Protein AF-A0A0F9J579-F1 (afdb_monomer)

Organism: NCBI:txid412755

pLDDT: mean 78.1, std 21.58, range [32.94, 96.31]

Secondary structure (DSSP, 8-state):
----HHHHHHHHHHHHHHH--SSPP-TTS-HHHHHHHHHHHHTT--TTS---HHHHHHHHHHHHHHHTTS--------------------------------------------PPP--HHHHHHHHHHHTTTT-B-HHHHHHHHHHHHHHTTPPP-HHHHHHHHHHHHHHHHHTTSEEEETTEEEE--

Nearest PDB structures (foldseek):
  7jpr-assembly1_A  TM=6.216E-01  e=2.284E-01  Homo sapiens
  7jps-assembly1_A  TM=5.283E-01  e=7.166E-01  Homo sapiens

Foldseek 3Di:
DPCDLVLLLVLQVVLCVQVVDVVRQDSPDDSVSSLVVSQVSLVVDDPPTDDDPSSVVSSVVSVVVVVVPDDDDDDDDDDDDDDDDDDDDDDDDDDDDDDDDDDDDDDDPDPPPPDDQCDLVNLLVVLQVVCPPVFDALQSSLVSSQVSQVVSVHDRDSPVSSVVCVVVVVVCCVVQQWPDDPRGIHGDD

Solvent-accessible surface area (backbone atoms only — not comparable to full-atom values): 11901 Å² total; per-residue (Å²): 131,88,85,45,60,68,56,50,41,53,35,34,51,49,48,31,69,73,68,61,44,86,81,56,71,62,78,85,50,54,64,68,57,38,49,52,53,43,40,60,52,42,73,70,64,52,97,85,60,90,66,56,72,70,39,48,53,50,36,53,50,47,56,53,64,61,59,76,79,53,88,80,80,87,80,90,82,90,81,90,85,89,87,82,88,80,82,82,87,83,83,86,83,81,85,83,81,82,81,84,85,79,91,83,80,91,71,91,72,72,89,67,79,75,72,83,75,84,41,66,67,57,16,42,52,49,31,40,60,72,29,42,92,79,26,35,37,70,66,58,42,25,52,43,17,30,52,48,26,34,78,68,75,43,79,78,43,68,69,61,27,41,51,50,45,68,62,47,48,60,54,34,39,76,72,56,50,27,43,75,56,91,76,23,39,21,57,54,127

Mean predicted aligned error: 19.89 Å

Structure (mmCIF, N/CA/C/O backbone):
data_AF-A0A0F9J579-F1
#
_entry.id   AF-A0A0F9J579-F1
#
loop_
_atom_site.group_PDB
_atom_site.id
_atom_site.type_symbol
_atom_site.label_atom_id
_atom_site.label_alt_id
_atom_site.label_comp_id
_atom_site.label_asym_id
_atom_site.label_entity_id
_atom_site.label_seq_id
_atom_site.pdbx_PDB_ins_code
_atom_site.Cartn_x
_atom_site.Cartn_y
_atom_site.Cartn_z
_atom_site.occupancy
_atom_site.B_iso_or_equiv
_atom_site.auth_seq_id
_atom_site.auth_comp_id
_atom_site.auth_asym_id
_atom_site.auth_atom_id
_atom_site.pdbx_PDB_model_num
ATOM 1 N N . MET A 1 1 ? 15.952 -17.057 -11.805 1.00 54.16 1 MET A N 1
ATOM 2 C CA . MET A 1 1 ? 16.144 -15.805 -11.032 1.00 54.16 1 MET A CA 1
ATOM 3 C C . MET A 1 1 ? 14.945 -15.591 -10.116 1.00 54.16 1 MET A C 1
ATOM 5 O O . MET A 1 1 ? 13.855 -16.033 -10.451 1.00 54.16 1 MET A O 1
ATOM 9 N N . ASN A 1 2 ? 15.102 -14.904 -8.982 1.00 71.56 2 ASN A N 1
ATOM 10 C CA . ASN A 1 2 ? 13.944 -14.480 -8.190 1.00 71.56 2 ASN A CA 1
ATOM 11 C C . ASN A 1 2 ? 13.350 -13.204 -8.803 1.00 71.56 2 ASN A C 1
ATOM 13 O O . ASN A 1 2 ? 13.907 -12.125 -8.618 1.00 71.56 2 ASN A O 1
ATOM 17 N N . LEU A 1 3 ? 12.222 -13.319 -9.510 1.00 82.94 3 LEU A N 1
ATOM 18 C CA . LEU A 1 3 ? 11.515 -12.168 -10.084 1.00 82.94 3 LEU A CA 1
ATOM 19 C C . LEU A 1 3 ? 11.009 -11.253 -8.964 1.00 82.94 3 LEU A C 1
ATOM 21 O O . LEU A 1 3 ? 10.115 -11.634 -8.201 1.00 82.94 3 LEU A O 1
ATOM 25 N N . THR A 1 4 ? 11.605 -10.070 -8.817 1.00 90.69 4 THR A N 1
ATOM 26 C CA . THR A 1 4 ? 11.190 -9.089 -7.804 1.00 90.69 4 THR A CA 1
ATOM 27 C C . THR A 1 4 ? 9.928 -8.354 -8.251 1.00 90.69 4 THR A C 1
ATOM 29 O O . THR A 1 4 ? 9.603 -8.317 -9.435 1.00 90.69 4 THR A O 1
ATOM 32 N N . GLN A 1 5 ? 9.207 -7.744 -7.309 1.00 89.19 5 GLN A N 1
ATOM 33 C CA . GLN A 1 5 ? 8.009 -6.973 -7.648 1.00 89.19 5 GLN A CA 1
ATOM 34 C C . GLN A 1 5 ? 8.330 -5.778 -8.558 1.00 89.19 5 GLN A C 1
ATOM 36 O O . GLN A 1 5 ? 7.562 -5.503 -9.466 1.00 89.19 5 GLN A O 1
ATOM 41 N N . ALA A 1 6 ? 9.479 -5.122 -8.371 1.00 89.81 6 ALA A N 1
ATOM 42 C CA . ALA A 1 6 ? 9.908 -4.021 -9.234 1.00 89.81 6 ALA A CA 1
ATOM 43 C C . ALA A 1 6 ? 10.124 -4.475 -10.688 1.00 89.81 6 ALA A C 1
ATOM 45 O O . ALA A 1 6 ? 9.665 -3.808 -11.607 1.00 89.81 6 ALA A O 1
ATOM 46 N N . VAL A 1 7 ? 10.754 -5.639 -10.881 1.00 91.19 7 VAL A N 1
ATOM 47 C CA . VAL A 1 7 ? 10.983 -6.227 -12.212 1.00 91.19 7 VAL A CA 1
ATOM 48 C C . VAL A 1 7 ? 9.660 -6.601 -12.886 1.00 91.19 7 VAL A C 1
ATOM 50 O O . VAL A 1 7 ? 9.469 -6.320 -14.061 1.00 91.19 7 VAL A O 1
ATOM 53 N N . LEU A 1 8 ? 8.714 -7.171 -12.133 1.00 91.44 8 LEU A N 1
ATOM 54 C CA . LEU A 1 8 ? 7.385 -7.499 -12.658 1.00 91.44 8 LEU A CA 1
ATOM 55 C C . LEU A 1 8 ? 6.568 -6.253 -13.021 1.00 91.44 8 LEU A C 1
ATOM 57 O O . LEU A 1 8 ? 5.828 -6.286 -13.994 1.00 91.44 8 LEU A O 1
ATOM 61 N N . VAL A 1 9 ? 6.696 -5.163 -12.258 1.00 92.94 9 VAL A N 1
ATOM 62 C CA . VAL A 1 9 ? 6.024 -3.891 -12.565 1.00 92.94 9 VAL A CA 1
ATOM 63 C C . VAL A 1 9 ? 6.607 -3.261 -13.827 1.00 92.94 9 VAL A C 1
ATOM 65 O O . VAL A 1 9 ? 5.839 -2.796 -14.663 1.00 92.94 9 VAL A O 1
ATOM 68 N N . ALA A 1 10 ? 7.933 -3.268 -13.984 1.00 92.31 10 ALA A N 1
ATOM 69 C CA . ALA A 1 10 ? 8.586 -2.767 -15.192 1.00 92.31 10 ALA A CA 1
ATOM 70 C C . ALA A 1 10 ? 8.127 -3.551 -16.432 1.00 92.31 10 ALA A C 1
ATOM 72 O O . ALA A 1 10 ? 7.581 -2.953 -17.354 1.00 92.31 10 ALA A O 1
ATOM 73 N N . ALA A 1 11 ? 8.207 -4.886 -16.381 1.00 92.12 11 ALA A N 1
ATOM 74 C CA . ALA A 1 11 ? 7.750 -5.750 -17.466 1.00 92.12 11 ALA A CA 1
ATOM 75 C C . ALA A 1 11 ? 6.253 -5.567 -17.771 1.00 92.12 11 ALA A C 1
ATOM 77 O O . ALA A 1 11 ? 5.870 -5.450 -18.925 1.00 92.12 11 ALA A O 1
ATOM 78 N N . ALA A 1 12 ? 5.391 -5.487 -16.750 1.00 93.56 12 ALA A N 1
ATOM 79 C CA . ALA A 1 12 ? 3.960 -5.241 -16.944 1.00 93.56 12 ALA A CA 1
ATOM 80 C C . ALA A 1 12 ? 3.663 -3.877 -17.588 1.00 93.56 12 ALA A 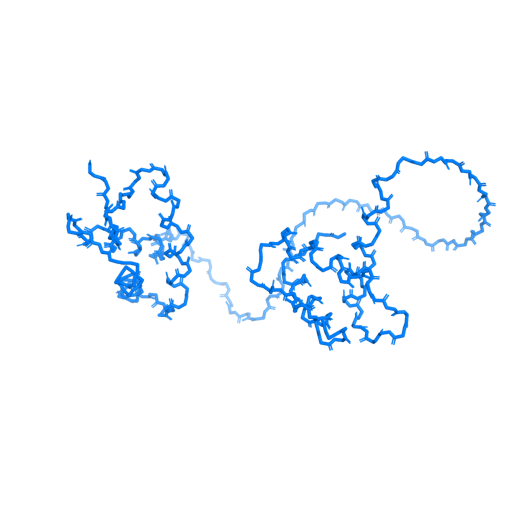C 1
ATOM 82 O O . ALA A 1 12 ? 2.701 -3.755 -18.340 1.00 93.56 12 ALA A O 1
ATOM 83 N N . THR A 1 13 ? 4.461 -2.854 -17.271 1.00 94.50 13 THR A N 1
ATOM 84 C CA . THR A 1 13 ? 4.300 -1.505 -17.833 1.00 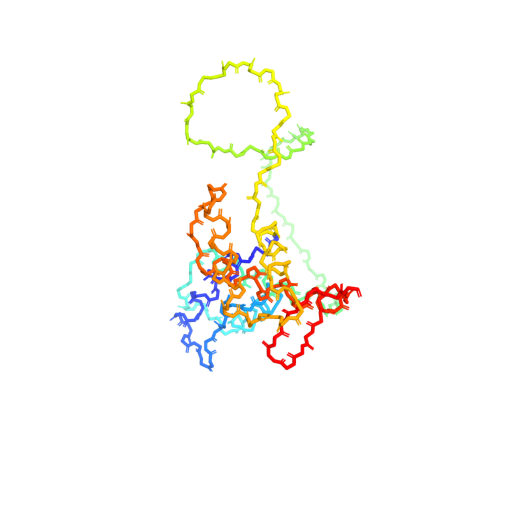94.50 13 THR A CA 1
ATOM 85 C C . THR A 1 13 ? 4.633 -1.522 -19.317 1.00 94.50 13 THR A C 1
ATOM 87 O O . THR A 1 13 ? 3.820 -1.093 -20.125 1.00 94.50 13 THR A O 1
ATOM 90 N N . GLU A 1 14 ? 5.772 -2.108 -19.674 1.00 92.19 14 GLU A N 1
ATOM 91 C CA . GLU A 1 14 ? 6.196 -2.214 -21.066 1.00 92.19 14 GLU A CA 1
ATOM 92 C C . GLU A 1 14 ? 5.271 -3.118 -21.891 1.00 92.19 14 GLU A C 1
ATOM 94 O O . GLU A 1 14 ? 4.882 -2.755 -22.994 1.00 92.19 14 GLU A O 1
ATOM 99 N N . LEU A 1 15 ? 4.824 -4.253 -21.341 1.00 92.31 15 LEU A N 1
ATOM 100 C CA . LEU A 1 15 ? 3.857 -5.124 -22.019 1.00 92.31 15 LEU A CA 1
ATOM 101 C C . LEU A 1 15 ? 2.523 -4.412 -22.279 1.00 92.31 15 LEU A C 1
ATOM 103 O O . LEU A 1 15 ? 1.924 -4.620 -23.329 1.00 92.31 15 LEU A O 1
ATOM 107 N N . ASN A 1 16 ? 2.060 -3.551 -21.367 1.00 93.62 16 ASN A N 1
ATOM 108 C CA . ASN A 1 16 ? 0.871 -2.731 -21.613 1.00 93.62 16 ASN A CA 1
ATOM 109 C C . ASN A 1 16 ? 1.092 -1.725 -22.753 1.00 93.62 16 ASN A C 1
ATOM 111 O O . ASN A 1 16 ? 0.173 -1.492 -23.533 1.00 93.62 16 ASN A O 1
ATOM 115 N N . GLU A 1 17 ? 2.280 -1.121 -22.834 1.00 91.19 17 GLU A N 1
ATOM 116 C CA . GLU A 1 17 ? 2.622 -0.122 -23.853 1.00 91.19 17 GLU A CA 1
ATOM 117 C C . GLU A 1 17 ? 2.811 -0.746 -25.241 1.00 91.19 17 GLU A C 1
ATOM 119 O O . GLU A 1 17 ? 2.305 -0.206 -26.223 1.00 91.19 17 GLU A O 1
ATOM 124 N N . VAL A 1 18 ? 3.502 -1.886 -25.320 1.00 91.00 18 VAL A N 1
ATOM 125 C CA . VAL A 1 18 ? 3.837 -2.557 -26.584 1.00 91.00 18 VAL A CA 1
ATOM 126 C C . VAL A 1 18 ? 2.651 -3.342 -27.136 1.00 91.00 18 VAL A C 1
ATOM 128 O O . VAL A 1 18 ? 2.333 -3.213 -28.315 1.00 91.00 18 VAL A O 1
ATOM 131 N N . LEU A 1 19 ? 1.960 -4.114 -26.291 1.00 88.62 19 LEU A N 1
ATOM 132 C CA . LEU A 1 19 ? 0.853 -4.971 -26.732 1.00 88.62 19 LEU A CA 1
ATOM 133 C C . LEU A 1 19 ? -0.507 -4.259 -26.707 1.00 88.62 19 LEU A C 1
ATOM 135 O O . LEU A 1 19 ? -1.490 -4.810 -27.199 1.00 88.62 19 LEU A O 1
ATOM 139 N N . GLY A 1 20 ? -0.597 -3.065 -26.108 1.00 88.56 20 GLY A N 1
ATOM 140 C CA . GLY A 1 20 ? -1.847 -2.306 -26.025 1.00 88.56 20 GLY A CA 1
ATOM 141 C C . GLY A 1 20 ? -2.978 -3.075 -25.332 1.00 88.56 20 GLY A C 1
ATOM 142 O O . GLY A 1 20 ? -4.115 -3.046 -25.798 1.00 88.56 20 GLY A O 1
ATOM 143 N N . LEU A 1 21 ? -2.658 -3.805 -24.258 1.00 89.38 21 LEU A N 1
ATOM 144 C CA . LEU A 1 21 ? -3.583 -4.726 -23.587 1.00 89.38 21 LEU A CA 1
ATOM 145 C C . LEU A 1 21 ? -4.865 -4.020 -23.104 1.00 89.38 21 LEU A C 1
ATOM 147 O O . LEU A 1 21 ? -4.793 -3.010 -22.402 1.00 89.38 21 LEU A O 1
ATOM 151 N N . ASP A 1 22 ? -6.032 -4.605 -23.403 1.00 85.44 22 ASP A N 1
ATOM 152 C CA . ASP A 1 22 ? -7.341 -4.158 -22.905 1.00 85.44 22 ASP A CA 1
ATOM 153 C C . ASP A 1 22 ? -8.115 -5.319 -22.236 1.00 85.44 22 ASP A C 1
ATOM 155 O O . ASP A 1 22 ? -8.537 -6.256 -22.922 1.00 85.44 22 ASP A O 1
ATOM 159 N N . PRO A 1 23 ? -8.311 -5.303 -20.901 1.00 85.31 23 PRO A N 1
ATOM 160 C CA . PRO A 1 23 ? -7.849 -4.282 -19.962 1.00 85.31 23 PRO A CA 1
ATOM 161 C C . PRO A 1 23 ? -6.345 -4.386 -19.672 1.00 85.31 23 PRO A C 1
ATOM 163 O O . PRO A 1 23 ? -5.789 -5.481 -19.561 1.00 85.31 23 PRO A O 1
ATOM 166 N N . ALA A 1 24 ? -5.705 -3.236 -19.453 1.00 93.38 24 ALA A N 1
ATOM 167 C CA . ALA A 1 24 ? -4.296 -3.165 -19.077 1.00 93.38 24 ALA A CA 1
ATOM 168 C C . ALA A 1 24 ? -4.002 -3.905 -17.757 1.00 93.38 24 ALA A C 1
ATOM 170 O O . ALA A 1 24 ? -4.822 -3.945 -16.830 1.00 93.38 24 ALA A O 1
ATOM 171 N N . ILE A 1 25 ? -2.789 -4.447 -17.633 1.00 92.50 25 ILE A N 1
ATOM 172 C CA . ILE A 1 25 ? -2.314 -5.105 -16.414 1.00 92.50 25 ILE A CA 1
ATOM 173 C C . ILE A 1 25 ? -2.257 -4.088 -15.274 1.00 92.50 25 ILE A C 1
ATOM 175 O O . ILE A 1 25 ? -1.545 -3.084 -15.337 1.00 92.50 25 ILE A O 1
ATOM 179 N N . ASN A 1 26 ? -2.965 -4.384 -14.185 1.00 91.31 26 ASN A N 1
ATOM 180 C CA . ASN A 1 26 ? -2.966 -3.546 -12.995 1.00 91.31 26 ASN A CA 1
ATOM 181 C C . ASN A 1 26 ? -1.664 -3.718 -12.184 1.00 91.31 26 ASN A C 1
ATOM 183 O O . ASN A 1 26 ? -1.419 -4.758 -11.574 1.00 91.31 26 ASN A O 1
ATOM 187 N N . LEU A 1 27 ? -0.862 -2.654 -12.113 1.00 91.88 27 LEU A N 1
ATOM 188 C CA . LEU A 1 27 ? 0.437 -2.626 -11.425 1.00 91.88 27 LEU A CA 1
ATOM 189 C C . LEU A 1 27 ? 0.336 -2.613 -9.887 1.00 91.88 27 LEU A C 1
ATOM 191 O O . LEU A 1 27 ? 1.339 -2.785 -9.196 1.00 91.88 27 LEU A O 1
ATOM 195 N N . THR A 1 28 ? -0.863 -2.395 -9.337 1.00 91.12 28 THR A N 1
ATOM 196 C CA . THR A 1 28 ? -1.110 -2.371 -7.882 1.00 91.12 28 THR A CA 1
ATOM 197 C C . THR A 1 28 ? -1.404 -3.750 -7.290 1.00 91.12 28 THR A C 1
ATOM 199 O O . THR A 1 28 ? -1.558 -3.875 -6.074 1.00 91.12 28 THR A O 1
ATOM 202 N N . LEU A 1 29 ? -1.471 -4.782 -8.137 1.00 89.44 29 LEU A N 1
ATOM 203 C CA . LEU A 1 29 ? -1.710 -6.161 -7.728 1.00 89.44 29 LEU A CA 1
ATOM 204 C C . LEU A 1 29 ? -0.579 -6.713 -6.852 1.00 89.44 29 LEU A C 1
ATOM 206 O O . LEU A 1 29 ? 0.558 -6.226 -6.850 1.00 89.44 29 LEU A O 1
ATOM 210 N N . SER A 1 30 ? -0.893 -7.773 -6.105 1.00 92.50 30 SER A N 1
ATOM 211 C CA . SER A 1 30 ? 0.122 -8.490 -5.337 1.00 92.50 30 SER A CA 1
ATOM 212 C C . SER A 1 30 ? 1.181 -9.092 -6.267 1.00 92.50 30 SER A C 1
ATOM 214 O O . SER A 1 30 ? 0.917 -9.386 -7.431 1.00 92.50 30 SER A O 1
ATOM 216 N N . ARG A 1 31 ? 2.397 -9.328 -5.758 1.00 90.25 31 ARG A N 1
ATOM 217 C CA . ARG A 1 31 ? 3.502 -9.896 -6.555 1.00 90.25 31 ARG A CA 1
ATOM 218 C C . ARG A 1 31 ? 3.104 -11.180 -7.296 1.00 90.25 31 ARG A C 1
ATOM 220 O O . ARG A 1 31 ? 3.536 -11.381 -8.425 1.00 90.25 31 ARG A O 1
ATOM 227 N N . THR A 1 32 ? 2.307 -12.041 -6.666 1.00 89.81 32 THR A N 1
ATOM 228 C CA . THR A 1 32 ? 1.849 -13.305 -7.257 1.00 89.81 32 THR A CA 1
ATOM 229 C C . THR A 1 32 ? 0.844 -13.072 -8.382 1.00 89.81 32 THR A C 1
ATOM 231 O O . THR A 1 32 ? 0.988 -13.646 -9.455 1.00 89.81 32 THR A O 1
ATOM 234 N N . GLU A 1 33 ? -0.141 -12.200 -8.170 1.00 91.31 33 GLU A N 1
ATOM 235 C CA . GLU A 1 33 ? -1.143 -11.869 -9.190 1.00 91.31 33 GLU A CA 1
ATOM 236 C C . GLU A 1 33 ? -0.518 -11.134 -10.375 1.00 91.31 33 GLU A C 1
ATOM 238 O O . GLU A 1 33 ? -0.800 -11.464 -11.524 1.00 91.31 33 GLU A O 1
ATOM 243 N N . LEU A 1 34 ? 0.389 -10.193 -10.099 1.00 92.31 34 LEU A N 1
ATOM 244 C CA . LEU A 1 34 ? 1.129 -9.470 -11.123 1.00 92.31 34 LEU A CA 1
ATOM 245 C C . LEU A 1 34 ? 1.980 -10.429 -11.959 1.00 92.31 34 LEU A C 1
ATOM 247 O O . LEU A 1 34 ? 1.963 -10.349 -13.179 1.00 92.31 34 LEU A O 1
ATOM 251 N N . ARG A 1 35 ? 2.661 -11.391 -11.323 1.00 91.19 35 ARG A N 1
ATOM 252 C CA . ARG A 1 35 ? 3.406 -12.443 -12.030 1.00 91.19 35 ARG A CA 1
ATOM 253 C C . ARG A 1 35 ? 2.507 -13.251 -12.965 1.00 91.19 35 ARG A C 1
ATOM 255 O O . ARG A 1 35 ? 2.908 -13.512 -14.093 1.00 91.19 35 ARG A O 1
ATOM 262 N N . ASN A 1 36 ? 1.315 -13.636 -12.512 1.00 91.06 36 ASN A N 1
ATOM 263 C CA . ASN A 1 36 ? 0.378 -14.403 -13.333 1.00 91.06 36 ASN A CA 1
ATOM 264 C C . ASN A 1 36 ? -0.119 -13.584 -14.529 1.00 91.06 36 ASN A C 1
ATOM 266 O O . ASN A 1 36 ? -0.132 -14.090 -15.643 1.00 91.06 36 ASN A O 1
ATOM 270 N N . LYS A 1 37 ? -0.444 -12.303 -14.324 1.00 92.31 37 LYS A N 1
ATOM 271 C CA . LYS A 1 37 ? -0.877 -11.403 -15.401 1.00 92.31 37 LYS A CA 1
ATOM 272 C C . LYS A 1 37 ? 0.224 -11.118 -16.418 1.00 92.31 37 LYS A C 1
ATOM 274 O O . LYS A 1 37 ? -0.030 -11.153 -17.615 1.00 92.31 37 LYS A O 1
ATOM 279 N N . VAL A 1 38 ? 1.453 -10.899 -15.951 1.00 92.25 38 VAL A N 1
ATOM 280 C CA . VAL A 1 38 ? 2.628 -10.750 -16.824 1.00 92.25 38 VAL A CA 1
ATOM 281 C C . VAL A 1 38 ? 2.881 -12.036 -17.606 1.00 92.25 38 VAL A C 1
ATOM 283 O O . VAL A 1 38 ? 3.211 -11.964 -18.780 1.00 92.25 38 VAL A O 1
ATOM 286 N N . ARG A 1 39 ? 2.679 -13.213 -16.999 1.00 91.44 39 ARG A N 1
ATOM 287 C CA . ARG A 1 39 ? 2.778 -14.497 -17.706 1.00 91.44 39 ARG A CA 1
ATOM 288 C C . ARG A 1 39 ? 1.703 -14.647 -18.786 1.00 91.44 39 ARG A C 1
ATOM 290 O O . ARG A 1 39 ? 2.027 -15.084 -19.877 1.00 91.44 39 ARG A O 1
ATOM 297 N N . GLU A 1 40 ? 0.453 -14.291 -18.498 1.00 90.38 40 GLU A N 1
ATOM 298 C CA . GLU A 1 40 ? -0.625 -14.314 -19.501 1.00 90.38 40 GLU A CA 1
ATOM 299 C C . GLU A 1 40 ? -0.289 -13.403 -20.691 1.00 90.38 40 GLU A C 1
ATOM 301 O O . GLU A 1 40 ? -0.427 -13.811 -21.838 1.00 90.38 40 GLU A O 1
ATOM 306 N N . ALA A 1 41 ? 0.220 -12.198 -20.425 1.00 90.94 41 ALA A N 1
ATOM 307 C CA . ALA A 1 41 ? 0.646 -11.273 -21.472 1.00 90.94 41 ALA A CA 1
ATOM 308 C C . ALA A 1 41 ? 1.909 -11.734 -22.217 1.00 90.94 41 ALA A C 1
ATOM 310 O O . ALA A 1 41 ? 2.025 -11.503 -23.413 1.00 90.94 41 ALA A O 1
ATOM 311 N N . ALA A 1 42 ? 2.827 -12.428 -21.542 1.00 90.06 42 ALA A N 1
ATOM 312 C CA . ALA A 1 42 ? 4.023 -13.010 -22.148 1.00 90.06 42 ALA A CA 1
ATOM 313 C C . ALA A 1 42 ? 3.695 -14.032 -23.254 1.00 90.06 42 ALA A C 1
ATOM 315 O O . ALA A 1 42 ? 4.497 -14.217 -24.162 1.00 90.06 42 ALA A O 1
ATOM 316 N N . GLU A 1 43 ? 2.522 -14.674 -23.204 1.00 88.50 43 GLU A N 1
ATOM 317 C CA . GLU A 1 43 ? 2.051 -15.588 -24.258 1.00 88.50 43 GLU A CA 1
ATOM 318 C C . GLU A 1 43 ? 1.575 -14.862 -25.521 1.00 88.50 43 GLU A C 1
ATOM 320 O O . GLU A 1 43 ? 1.459 -15.489 -26.571 1.00 88.50 43 GLU A O 1
ATOM 325 N N . LEU A 1 44 ? 1.299 -13.561 -25.419 1.00 89.19 44 LEU A N 1
ATOM 326 C CA . LEU A 1 44 ? 0.874 -12.715 -26.533 1.00 89.19 44 LEU A CA 1
ATOM 327 C C . LEU A 1 44 ? 2.052 -12.017 -27.225 1.00 89.19 44 LEU A C 1
ATOM 329 O O . LEU A 1 44 ? 1.842 -11.379 -28.249 1.00 89.19 44 LEU A O 1
ATOM 333 N N . VAL A 1 45 ? 3.264 -12.125 -26.670 1.00 88.94 45 VAL A N 1
ATOM 334 C CA . VAL A 1 45 ? 4.474 -11.520 -27.236 1.00 88.94 45 VAL A CA 1
ATOM 335 C C . VAL A 1 45 ? 4.911 -12.292 -28.478 1.00 88.94 45 VAL A C 1
ATOM 337 O O . VAL A 1 45 ? 5.186 -13.493 -28.419 1.00 88.94 45 VAL A O 1
ATOM 340 N N . GLU A 1 46 ? 5.045 -11.586 -29.592 1.00 85.38 46 GLU A N 1
ATOM 341 C CA . GLU A 1 46 ? 5.559 -12.108 -30.851 1.00 85.38 46 GLU A CA 1
ATOM 342 C C . GLU A 1 46 ? 7.032 -11.718 -31.059 1.00 85.38 46 GLU A C 1
ATOM 344 O O . GLU A 1 46 ? 7.538 -10.741 -30.514 1.00 85.38 46 GLU A O 1
ATOM 349 N N . ALA A 1 47 ? 7.754 -12.456 -31.908 1.00 78.50 47 ALA A N 1
ATOM 350 C CA . ALA A 1 47 ? 9.166 -12.169 -32.203 1.00 78.50 47 ALA A CA 1
ATOM 351 C C . ALA A 1 47 ? 9.398 -10.804 -32.893 1.00 78.50 47 ALA A C 1
ATOM 353 O O . ALA A 1 47 ? 10.542 -10.367 -33.014 1.00 78.50 47 ALA A O 1
ATOM 354 N N . GLY A 1 48 ? 8.329 -10.159 -33.375 1.00 81.00 48 GLY A N 1
ATOM 355 C CA . GLY A 1 48 ? 8.356 -8.807 -33.932 1.00 81.00 48 GLY A CA 1
ATOM 356 C C . GLY A 1 48 ? 8.215 -7.696 -32.889 1.00 81.00 48 GLY A C 1
ATOM 357 O O . GLY A 1 48 ? 8.489 -6.539 -33.213 1.00 81.00 48 GLY A O 1
ATOM 358 N N . ASP A 1 49 ? 7.827 -8.023 -31.654 1.00 86.69 49 ASP A N 1
ATOM 359 C CA . ASP A 1 49 ? 7.627 -7.031 -30.605 1.00 86.69 49 ASP A CA 1
ATOM 360 C C . ASP A 1 49 ? 8.967 -6.512 -30.082 1.00 86.69 49 ASP A C 1
ATOM 362 O O . ASP A 1 49 ? 9.880 -7.261 -29.717 1.00 86.69 49 ASP A O 1
ATOM 366 N N . THR A 1 50 ? 9.092 -5.186 -30.043 1.00 88.50 50 THR A N 1
ATOM 367 C CA . THR A 1 50 ? 10.297 -4.526 -29.538 1.00 88.50 50 THR A CA 1
ATOM 368 C C . THR A 1 50 ? 10.176 -4.371 -28.030 1.00 88.50 50 THR A C 1
ATOM 370 O O . THR A 1 50 ? 9.590 -3.407 -27.552 1.00 88.50 50 THR A O 1
ATOM 373 N N . LEU A 1 51 ? 10.721 -5.347 -27.307 1.00 89.25 51 LEU A N 1
ATOM 374 C CA . LEU A 1 51 ? 10.816 -5.347 -25.848 1.00 89.25 51 LEU A CA 1
ATOM 375 C C . LEU A 1 51 ? 12.263 -5.133 -25.397 1.00 89.25 51 LEU A C 1
ATOM 377 O O . LEU A 1 51 ? 13.207 -5.624 -26.025 1.00 89.25 51 LEU A O 1
ATOM 381 N N . ASP A 1 52 ? 12.437 -4.468 -24.263 1.00 90.25 52 ASP A N 1
ATOM 382 C CA . ASP A 1 52 ? 13.712 -4.320 -23.588 1.00 90.25 52 ASP A CA 1
ATOM 383 C C . ASP A 1 52 ? 14.255 -5.681 -23.145 1.00 90.25 52 ASP A C 1
ATOM 385 O O . ASP A 1 52 ? 13.523 -6.610 -22.791 1.00 90.25 52 ASP A O 1
ATOM 389 N N . LYS A 1 53 ? 15.588 -5.794 -23.110 1.00 87.44 53 LYS A N 1
ATOM 390 C CA . LYS A 1 53 ? 16.295 -7.040 -22.755 1.00 87.44 53 LYS A CA 1
ATOM 391 C C . LYS A 1 53 ? 15.870 -7.590 -21.393 1.00 87.44 53 LYS A C 1
ATOM 393 O O . LYS A 1 53 ? 15.809 -8.804 -21.208 1.00 87.44 53 LYS A O 1
ATOM 398 N N . ASP A 1 54 ? 15.578 -6.697 -20.451 1.00 85.00 54 ASP A N 1
ATOM 399 C CA . ASP A 1 54 ? 15.145 -7.070 -19.108 1.00 85.00 54 ASP A CA 1
ATOM 400 C C . ASP A 1 54 ? 13.727 -7.662 -19.129 1.00 85.00 54 ASP A C 1
ATOM 402 O O . ASP A 1 54 ? 13.478 -8.673 -18.473 1.00 85.00 54 ASP A O 1
ATOM 406 N N . THR A 1 55 ? 12.815 -7.107 -19.930 1.00 88.19 55 THR A N 1
ATOM 407 C CA . THR A 1 55 ? 11.449 -7.625 -20.093 1.00 88.19 55 THR A CA 1
ATOM 408 C C . THR A 1 55 ? 11.428 -8.916 -20.902 1.00 88.19 55 THR A C 1
ATOM 410 O O . THR A 1 55 ? 10.738 -9.857 -20.510 1.00 88.19 55 THR A O 1
ATOM 413 N N . GLN A 1 56 ? 12.255 -9.034 -21.946 1.00 88.06 56 GLN A N 1
ATOM 414 C CA . GLN A 1 56 ? 12.455 -10.292 -22.676 1.00 88.06 56 GLN A CA 1
ATOM 415 C C . GLN A 1 56 ? 12.927 -11.413 -21.742 1.00 88.06 56 GLN A C 1
ATOM 417 O O . GLN A 1 56 ? 12.356 -12.501 -21.751 1.00 88.06 56 GLN A O 1
ATOM 422 N N . ALA A 1 57 ? 13.894 -11.139 -20.859 1.00 87.69 57 ALA A N 1
ATOM 423 C CA . ALA A 1 57 ? 14.364 -12.123 -19.884 1.00 87.69 57 ALA A CA 1
ATOM 424 C C . ALA A 1 57 ? 13.262 -12.559 -18.896 1.00 87.69 57 ALA A C 1
ATOM 426 O O . ALA A 1 57 ? 13.208 -13.723 -18.489 1.00 87.69 57 ALA A O 1
ATOM 427 N N . VAL A 1 58 ? 12.366 -11.642 -18.510 1.00 87.75 58 VAL A N 1
ATOM 428 C CA . VAL A 1 58 ? 11.210 -11.946 -17.649 1.00 87.75 58 VAL A CA 1
ATOM 429 C C . VAL A 1 58 ? 10.188 -12.813 -18.381 1.00 87.75 58 VAL A C 1
ATOM 431 O O . VAL A 1 58 ? 9.734 -13.809 -17.816 1.00 87.75 58 VAL A O 1
ATOM 434 N N . VAL A 1 59 ? 9.854 -12.459 -19.624 1.00 88.00 59 VAL A N 1
ATOM 435 C CA . VAL A 1 59 ? 8.953 -13.212 -20.509 1.00 88.00 59 VAL A CA 1
ATOM 436 C C . VAL A 1 59 ? 9.482 -14.631 -20.705 1.00 88.00 59 VAL A C 1
ATOM 438 O O . VAL A 1 59 ? 8.795 -15.589 -20.358 1.00 88.00 59 VAL A O 1
ATOM 441 N N . GLU A 1 60 ? 10.737 -14.783 -21.134 1.00 87.00 60 GLU A N 1
ATOM 442 C CA . GLU A 1 60 ? 11.374 -16.090 -21.328 1.00 87.00 60 GLU A CA 1
ATOM 443 C C . GLU A 1 60 ? 11.343 -16.943 -20.058 1.00 87.00 60 GLU A C 1
ATOM 445 O O . GLU A 1 60 ? 11.016 -18.131 -20.116 1.00 87.00 60 GLU A O 1
ATOM 450 N N . GLN A 1 61 ? 11.648 -16.357 -18.895 1.00 86.12 61 GLN A N 1
ATOM 451 C CA . GLN A 1 61 ? 11.618 -17.089 -17.633 1.00 86.12 61 GLN A CA 1
ATOM 452 C C . GLN A 1 61 ? 10.202 -17.572 -17.287 1.00 86.12 61 GLN A C 1
ATOM 454 O O . GLN A 1 61 ? 10.029 -18.721 -16.876 1.00 86.12 61 GLN A O 1
ATOM 459 N N . LEU A 1 62 ? 9.194 -16.709 -17.428 1.00 85.56 62 LEU A N 1
ATOM 460 C CA . LEU A 1 62 ? 7.811 -17.045 -17.086 1.00 85.56 62 LEU A CA 1
ATOM 461 C C . LEU A 1 62 ? 7.223 -18.107 -18.013 1.00 85.56 62 LEU A C 1
ATOM 463 O O . LEU A 1 62 ? 6.428 -18.927 -17.544 1.00 85.56 62 LEU A O 1
ATOM 467 N N . THR A 1 63 ? 7.645 -18.120 -19.277 1.00 78.31 63 THR A N 1
ATOM 468 C CA . THR A 1 63 ? 7.276 -19.140 -20.263 1.00 78.31 63 THR A CA 1
ATOM 469 C C . THR A 1 63 ? 7.961 -20.475 -19.961 1.00 78.31 63 THR A C 1
ATOM 471 O O . THR A 1 63 ? 7.309 -21.517 -19.999 1.00 78.31 63 THR A O 1
ATOM 474 N N . LYS A 1 64 ? 9.236 -20.466 -19.544 1.00 75.25 64 LYS A N 1
ATOM 475 C CA . LYS A 1 64 ? 9.981 -21.685 -19.163 1.00 75.25 64 LYS A CA 1
ATOM 476 C C . LYS A 1 64 ? 9.425 -22.364 -17.912 1.00 75.25 64 LYS A C 1
ATOM 478 O O . LYS A 1 64 ? 9.336 -23.584 -17.850 1.00 75.25 64 LYS A O 1
ATOM 483 N N . GLU A 1 65 ? 8.998 -21.579 -16.927 1.00 65.06 65 GLU A N 1
ATOM 484 C CA . GLU A 1 65 ? 8.360 -22.098 -15.709 1.00 65.06 65 GLU A CA 1
ATOM 485 C C . GLU A 1 65 ? 7.001 -22.768 -15.976 1.00 65.06 65 GLU A C 1
ATOM 487 O O . GLU A 1 65 ? 6.543 -23.555 -15.152 1.00 65.06 65 GLU A O 1
ATOM 492 N N . LYS A 1 66 ? 6.344 -22.475 -17.109 1.00 58.84 66 LYS A N 1
ATOM 493 C CA . LYS A 1 66 ? 5.099 -23.141 -17.529 1.00 58.84 66 LYS A CA 1
ATOM 494 C C . LYS A 1 66 ? 5.362 -24.542 -18.105 1.00 58.84 66 LYS A C 1
ATOM 496 O O . LYS A 1 66 ? 4.472 -25.390 -18.072 1.00 58.84 66 LYS A O 1
ATOM 501 N N . GLU A 1 67 ? 6.566 -24.805 -18.616 1.00 52.81 67 GLU A N 1
ATOM 502 C CA . GLU A 1 67 ? 6.940 -26.106 -19.193 1.00 52.81 67 GLU A CA 1
ATOM 503 C C . GLU A 1 67 ? 7.361 -27.156 -18.153 1.00 52.81 67 GLU A C 1
ATOM 505 O O . GLU A 1 67 ? 7.224 -28.349 -18.420 1.00 52.81 67 GLU A O 1
ATOM 510 N N . GLU A 1 68 ? 7.796 -26.760 -16.953 1.00 50.41 68 GLU A N 1
ATOM 511 C CA . GLU A 1 68 ? 8.206 -27.708 -15.898 1.00 50.41 68 GLU A CA 1
ATOM 512 C C . GLU A 1 68 ? 7.034 -28.392 -15.161 1.00 50.41 68 GLU A C 1
ATOM 514 O O . GLU A 1 68 ? 7.261 -29.298 -14.361 1.00 50.41 68 GLU A O 1
ATOM 519 N N . GLU A 1 69 ? 5.778 -28.039 -15.461 1.00 45.12 69 GLU A N 1
ATOM 520 C CA . GLU A 1 69 ? 4.576 -28.664 -14.878 1.00 45.12 69 GLU A CA 1
ATOM 521 C C . GLU A 1 69 ? 3.859 -29.637 -15.840 1.00 45.12 69 GLU A C 1
ATOM 523 O O . GLU A 1 69 ? 2.680 -29.954 -15.672 1.00 45.12 69 GLU A O 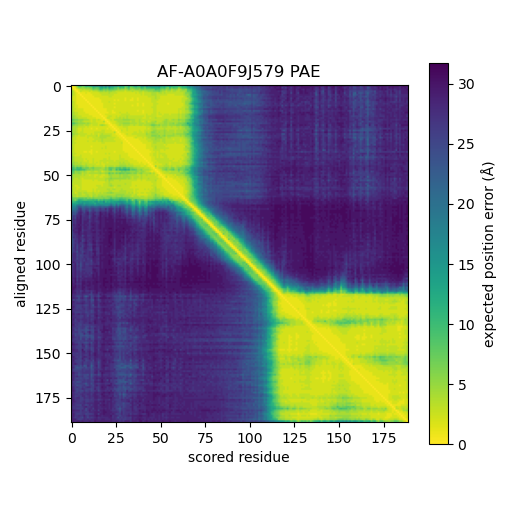1
ATOM 528 N N . LYS A 1 70 ? 4.559 -30.153 -16.860 1.00 37.03 70 LYS A N 1
ATOM 529 C CA . LYS A 1 70 ? 4.088 -31.291 -17.667 1.00 37.03 70 LYS A CA 1
ATOM 530 C C . LYS A 1 70 ? 4.972 -32.517 -17.420 1.00 37.03 70 LYS A C 1
ATOM 532 O O . LYS A 1 70 ? 6.191 -32.415 -17.557 1.00 37.03 70 LYS A O 1
ATOM 537 N N . PRO A 1 71 ? 4.402 -33.696 -17.094 1.00 43.16 71 PRO A N 1
ATOM 538 C CA . PRO A 1 71 ? 5.186 -34.917 -17.021 1.00 43.16 71 PRO A CA 1
ATOM 539 C C . PRO A 1 71 ? 5.757 -35.193 -18.413 1.00 43.16 71 PRO A C 1
ATOM 541 O O . PRO A 1 71 ? 5.035 -35.269 -19.408 1.00 43.16 71 PRO A O 1
ATOM 544 N N . THR A 1 72 ? 7.077 -35.299 -18.474 1.00 44.09 72 THR A N 1
ATOM 545 C CA . THR A 1 72 ? 7.815 -35.711 -19.664 1.00 44.09 72 THR A CA 1
ATOM 546 C C . THR A 1 72 ? 7.313 -37.066 -20.174 1.00 44.09 72 THR A C 1
ATOM 548 O O . THR A 1 72 ? 7.038 -37.974 -19.387 1.00 44.09 72 THR A O 1
ATOM 551 N N . PRO A 1 73 ? 7.323 -37.263 -21.501 1.00 44.12 73 PRO A N 1
ATOM 552 C CA . PRO A 1 73 ? 7.872 -38.496 -22.024 1.00 44.12 73 PRO A CA 1
ATOM 553 C C . PRO A 1 73 ? 9.093 -38.171 -22.883 1.00 44.12 73 PRO A C 1
ATOM 555 O O . PRO A 1 73 ? 9.025 -37.583 -23.957 1.00 44.12 73 PRO A O 1
ATOM 558 N N . THR A 1 74 ? 10.235 -38.551 -22.325 1.00 47.50 74 THR A N 1
ATOM 559 C CA . THR A 1 74 ? 11.416 -39.122 -22.975 1.00 47.50 74 THR A CA 1
ATOM 560 C C . THR A 1 74 ? 11.415 -39.152 -24.513 1.00 47.50 74 THR A C 1
ATOM 562 O O . THR A 1 74 ? 10.645 -39.898 -25.111 1.00 47.50 74 THR A O 1
ATOM 565 N N . ARG A 1 75 ? 12.410 -38.504 -25.145 1.00 40.09 75 ARG A N 1
ATOM 566 C CA . ARG A 1 75 ? 13.301 -39.147 -26.139 1.00 40.09 75 ARG A CA 1
ATOM 567 C C . ARG A 1 75 ? 14.513 -38.277 -26.497 1.00 40.09 75 ARG A C 1
ATOM 569 O O . ARG A 1 75 ? 14.432 -37.291 -27.211 1.00 40.09 75 ARG A O 1
ATOM 576 N N . THR A 1 76 ? 15.645 -38.730 -25.967 1.00 50.06 76 THR A N 1
ATOM 577 C CA . THR A 1 76 ? 17.008 -38.728 -26.525 1.00 50.06 76 THR A CA 1
ATOM 578 C C . THR A 1 76 ? 17.219 -38.170 -27.940 1.00 50.06 76 THR A C 1
ATOM 580 O O . THR A 1 76 ? 16.729 -38.758 -28.903 1.00 50.06 76 THR A O 1
ATOM 583 N N . ALA A 1 77 ? 18.165 -37.237 -28.073 1.00 41.19 77 ALA A N 1
ATOM 584 C CA . ALA A 1 77 ? 19.182 -37.286 -29.126 1.00 41.19 77 ALA A CA 1
ATOM 585 C C . 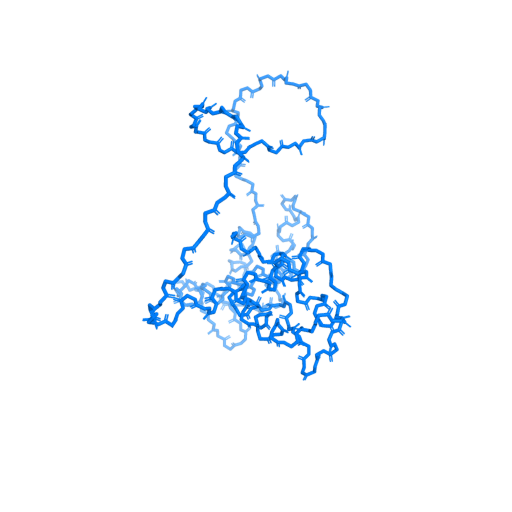ALA A 1 77 ? 20.462 -36.557 -28.676 1.00 41.19 77 ALA A C 1
ATOM 587 O O . ALA A 1 77 ? 20.462 -35.369 -28.373 1.00 41.19 77 ALA A 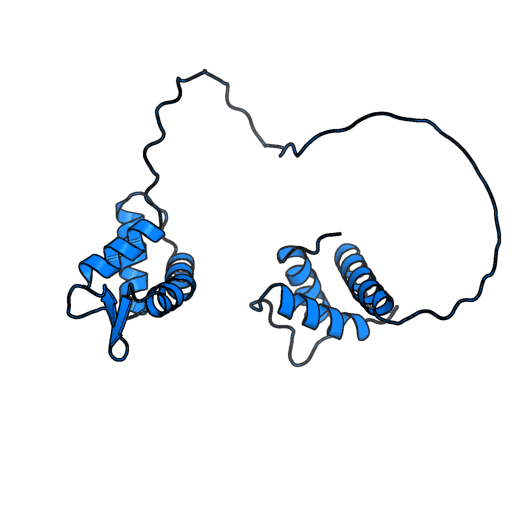O 1
ATOM 588 N N . LYS A 1 78 ? 21.547 -37.333 -28.593 1.00 54.28 78 LYS A N 1
ATOM 589 C CA . LYS A 1 78 ? 22.936 -36.916 -28.362 1.00 54.28 78 LYS A CA 1
ATOM 590 C C . LYS A 1 78 ? 23.466 -36.099 -29.545 1.00 54.28 78 LYS A C 1
ATOM 592 O O . LYS A 1 78 ? 23.289 -36.562 -30.662 1.00 54.28 78 LYS A O 1
ATOM 597 N N . THR A 1 79 ? 24.263 -35.064 -29.260 1.00 36.09 79 THR A N 1
ATOM 598 C CA . THR A 1 79 ? 25.531 -34.683 -29.944 1.00 36.09 79 THR A CA 1
ATOM 599 C C . THR A 1 79 ? 26.095 -33.461 -29.202 1.00 36.09 79 THR A C 1
ATOM 601 O O . THR A 1 79 ? 25.467 -32.414 -29.221 1.00 36.09 79 THR A O 1
ATOM 604 N N . ASN A 1 80 ? 27.060 -33.570 -28.281 1.00 41.69 80 ASN A N 1
ATOM 605 C CA . ASN A 1 80 ? 28.516 -33.768 -28.422 1.00 41.69 80 ASN A CA 1
ATOM 606 C C . ASN A 1 80 ? 29.247 -32.732 -29.309 1.00 41.69 80 ASN A C 1
ATOM 608 O O . ASN A 1 80 ? 29.074 -32.739 -30.522 1.00 41.69 80 ASN A O 1
ATOM 612 N N . GLY A 1 81 ? 30.135 -31.938 -28.687 1.00 36.00 81 GLY A N 1
ATOM 613 C CA . GLY A 1 81 ? 31.120 -31.038 -29.321 1.00 36.00 81 GLY A CA 1
ATOM 614 C C . GLY A 1 81 ? 31.368 -29.773 -28.475 1.00 36.00 81 GLY A C 1
ATOM 615 O O . GLY A 1 81 ? 30.653 -28.802 -28.647 1.00 36.00 81 GLY A O 1
ATOM 616 N N . LYS A 1 82 ? 32.147 -29.795 -27.381 1.00 39.03 82 LYS A N 1
ATOM 617 C CA . LYS A 1 82 ? 33.627 -29.847 -27.249 1.00 39.03 82 LYS A CA 1
ATOM 618 C C . LYS A 1 82 ? 34.319 -28.503 -27.563 1.00 39.03 82 LYS A C 1
ATOM 620 O O . LYS A 1 82 ? 34.320 -28.082 -28.711 1.00 39.03 82 LYS A O 1
ATOM 625 N N . GLY A 1 83 ? 34.989 -27.925 -26.555 1.00 32.94 83 GLY A N 1
ATOM 626 C CA . GLY A 1 83 ? 35.935 -26.803 -26.692 1.00 32.94 83 GLY A CA 1
ATOM 627 C C . GLY A 1 83 ? 35.853 -25.803 -25.526 1.00 32.94 83 GLY A C 1
ATOM 628 O O . GLY A 1 83 ? 35.127 -24.833 -25.653 1.00 32.94 83 GLY A O 1
ATOM 629 N N . ASP A 1 84 ? 36.322 -26.089 -24.306 1.00 41.78 84 ASP A N 1
ATOM 630 C CA . ASP A 1 84 ? 37.726 -26.167 -23.830 1.00 41.78 84 ASP A CA 1
ATOM 631 C C . ASP A 1 84 ? 38.154 -24.891 -23.064 1.00 41.78 84 ASP A C 1
ATOM 633 O O . ASP A 1 84 ? 38.159 -23.805 -23.630 1.00 41.78 84 ASP A O 1
ATOM 637 N N . LYS A 1 85 ? 38.527 -25.125 -21.789 1.00 39.28 85 LYS A N 1
ATOM 638 C CA . LYS 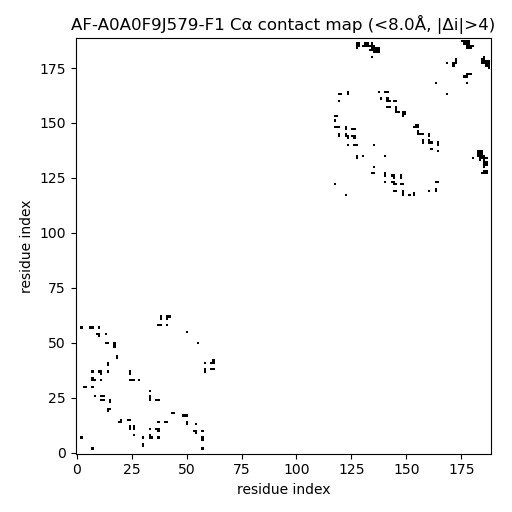A 1 85 ? 39.355 -24.349 -20.833 1.00 39.28 85 LYS A CA 1
ATOM 639 C C . LYS A 1 85 ? 38.898 -22.933 -20.424 1.00 39.28 85 LYS A C 1
ATOM 641 O O . LYS A 1 85 ? 38.485 -22.132 -21.238 1.00 39.28 85 LYS A O 1
ATOM 646 N N . ASP A 1 86 ? 38.971 -22.528 -19.156 1.00 37.41 86 ASP A N 1
ATOM 647 C CA . ASP A 1 86 ? 39.972 -22.891 -18.152 1.00 37.41 86 ASP A CA 1
ATOM 648 C C . ASP A 1 86 ? 39.476 -22.697 -16.702 1.00 37.41 86 ASP A C 1
ATOM 650 O O . ASP A 1 86 ? 38.711 -21.783 -16.412 1.00 37.41 86 ASP A O 1
ATOM 654 N N . ASN A 1 87 ? 40.015 -23.559 -15.834 1.00 36.28 87 ASN A N 1
ATOM 655 C CA . ASN A 1 87 ? 40.370 -23.374 -14.418 1.00 36.28 87 ASN A CA 1
ATOM 656 C C . ASN A 1 87 ? 39.314 -22.888 -13.393 1.00 36.28 87 ASN A C 1
ATOM 658 O O . ASN A 1 87 ? 38.916 -21.730 -13.364 1.00 36.28 87 ASN A O 1
ATOM 662 N N . LYS A 1 88 ? 38.808 -23.809 -12.556 1.00 36.88 88 LYS A N 1
ATOM 663 C CA . LYS A 1 88 ? 39.213 -24.088 -11.148 1.00 36.88 88 LYS A CA 1
ATOM 664 C C . LYS A 1 88 ? 38.979 -22.929 -10.172 1.00 36.88 88 LYS A C 1
ATOM 666 O O . LYS A 1 88 ? 39.625 -21.896 -10.263 1.00 36.88 88 LYS A O 1
ATOM 671 N N . ASP A 1 89 ? 37.977 -23.087 -9.306 1.00 35.38 89 ASP A N 1
ATOM 672 C CA . ASP A 1 89 ? 38.132 -23.595 -7.922 1.00 35.38 89 ASP A CA 1
ATOM 673 C C . ASP A 1 89 ? 38.648 -22.437 -7.051 1.00 35.38 89 ASP A C 1
ATOM 675 O O . ASP A 1 89 ? 39.747 -21.939 -7.247 1.00 35.38 89 ASP A O 1
ATOM 679 N N . ASP A 1 90 ? 37.878 -21.876 -6.128 1.00 36.84 90 ASP A N 1
ATOM 680 C CA . ASP A 1 90 ? 37.552 -22.539 -4.872 1.00 36.84 90 ASP A CA 1
ATOM 681 C C . ASP A 1 90 ? 36.813 -21.497 -3.986 1.00 36.84 90 ASP A C 1
ATOM 683 O O . ASP A 1 90 ? 37.158 -20.315 -3.979 1.00 36.84 90 ASP A O 1
ATOM 687 N N . LYS A 1 91 ? 35.804 -21.984 -3.254 1.00 37.84 91 LYS A N 1
ATOM 688 C CA . LYS A 1 91 ? 35.200 -21.456 -2.013 1.00 37.84 91 LYS A CA 1
ATOM 689 C C . LYS A 1 91 ? 34.348 -20.173 -1.991 1.00 37.84 91 LYS A C 1
ATOM 691 O O . LYS A 1 91 ? 34.816 -19.046 -2.049 1.00 37.84 91 LYS A O 1
ATOM 696 N N . ASP A 1 92 ? 33.067 -20.447 -1.742 1.00 37.59 92 ASP A N 1
ATOM 697 C CA . ASP A 1 92 ? 32.366 -20.191 -0.472 1.00 37.59 92 ASP A CA 1
ATOM 698 C C . ASP A 1 92 ? 32.213 -18.755 0.068 1.00 37.59 92 ASP A C 1
ATOM 700 O O . ASP A 1 92 ? 33.152 -17.984 0.227 1.00 37.59 92 ASP A O 1
ATOM 704 N N . ASP A 1 93 ? 30.983 -18.546 0.537 1.00 39.53 93 ASP A N 1
ATOM 705 C CA . ASP A 1 93 ? 30.577 -17.652 1.616 1.00 39.53 93 ASP A CA 1
ATOM 706 C C . ASP A 1 93 ? 30.271 -16.163 1.309 1.00 39.53 93 ASP A C 1
ATOM 708 O O . ASP A 1 93 ? 31.127 -15.308 1.106 1.00 39.53 93 ASP A O 1
ATOM 712 N N . LYS A 1 94 ? 28.966 -15.882 1.469 1.00 37.97 94 LYS A N 1
ATOM 713 C CA . LYS A 1 94 ? 28.316 -14.641 1.935 1.00 37.97 94 LYS A CA 1
ATOM 714 C C . LYS A 1 94 ? 28.273 -13.407 1.024 1.00 37.97 94 LYS A C 1
ATOM 716 O O . LYS A 1 94 ? 29.259 -12.738 0.777 1.00 37.97 94 LYS A O 1
ATOM 721 N N . SER A 1 95 ? 27.024 -13.040 0.710 1.00 38.03 95 SER A N 1
ATOM 722 C CA . SER A 1 95 ? 26.342 -11.782 1.081 1.00 38.03 95 SER A CA 1
ATOM 723 C C . SER A 1 95 ? 27.049 -10.418 0.911 1.00 38.03 95 SER A C 1
ATOM 725 O O . SER A 1 95 ? 28.247 -10.250 1.080 1.00 38.03 95 SER A O 1
ATOM 727 N N . PRO A 1 96 ? 26.266 -9.370 0.613 1.00 54.53 96 PRO A N 1
ATOM 728 C CA . PRO A 1 96 ? 26.572 -8.420 -0.450 1.00 54.53 96 PRO A CA 1
ATOM 729 C C . PRO A 1 96 ? 27.294 -7.160 0.050 1.00 54.53 96 PRO A C 1
ATOM 731 O O . PRO A 1 96 ? 27.002 -6.690 1.152 1.00 54.53 96 PRO A O 1
ATOM 734 N N . PRO A 1 97 ? 28.114 -6.490 -0.782 1.00 40.09 97 PRO A N 1
ATOM 735 C CA . PRO A 1 97 ? 28.437 -5.096 -0.563 1.00 40.09 97 PRO A CA 1
ATOM 736 C C . PRO A 1 97 ? 27.597 -4.209 -1.484 1.00 40.09 97 PRO A C 1
ATOM 738 O O . PRO A 1 97 ? 27.803 -4.115 -2.694 1.00 40.09 97 PRO A O 1
ATOM 741 N N . ALA A 1 98 ? 26.677 -3.487 -0.855 1.00 48.34 98 ALA A N 1
ATOM 742 C CA . ALA A 1 98 ? 26.207 -2.211 -1.355 1.00 48.34 98 ALA A CA 1
ATOM 743 C C . ALA A 1 98 ? 27.407 -1.265 -1.578 1.00 48.34 98 ALA A C 1
ATOM 745 O O . ALA A 1 98 ? 28.152 -0.961 -0.644 1.00 48.34 98 ALA A O 1
ATOM 746 N N . LYS A 1 99 ? 27.568 -0.751 -2.801 1.00 40.75 99 LYS A N 1
ATOM 747 C CA . LYS A 1 99 ? 28.274 0.517 -3.055 1.00 40.75 99 LYS A CA 1
ATOM 748 C C . LYS A 1 99 ? 27.219 1.622 -2.989 1.00 40.75 99 LYS A C 1
ATOM 750 O O . LYS A 1 99 ? 26.308 1.624 -3.802 1.00 40.75 99 LYS A O 1
ATOM 755 N N . THR A 1 100 ? 27.079 2.395 -1.913 1.00 46.28 100 THR A N 1
ATOM 756 C CA . THR A 1 100 ? 27.916 3.519 -1.443 1.00 46.28 100 THR A CA 1
ATOM 757 C C . THR A 1 100 ? 28.380 4.499 -2.523 1.00 46.28 100 THR A C 1
ATOM 759 O O . THR A 1 100 ? 29.270 4.213 -3.311 1.00 46.28 100 THR A O 1
ATOM 762 N N . THR A 1 101 ? 27.857 5.720 -2.417 1.00 39.88 101 THR A N 1
ATOM 763 C CA . THR A 1 101 ? 28.553 6.990 -2.671 1.00 39.88 101 THR A CA 1
ATOM 764 C C . THR A 1 101 ? 28.025 7.978 -1.621 1.00 39.88 101 THR A C 1
ATOM 766 O O . THR A 1 101 ? 26.817 8.146 -1.517 1.00 39.88 101 THR A O 1
ATOM 769 N N . GLY A 1 102 ? 28.798 8.632 -0.761 1.00 37.75 102 GLY A N 1
ATOM 770 C CA . GLY A 1 102 ? 30.232 8.611 -0.532 1.00 37.75 102 GLY A CA 1
ATOM 771 C C . GLY A 1 102 ? 30.546 9.203 0.853 1.00 37.75 102 GLY A C 1
ATOM 772 O O . GLY A 1 102 ? 29.904 10.136 1.322 1.00 37.75 102 GLY A O 1
ATOM 773 N N . THR A 1 103 ? 31.518 8.573 1.504 1.00 45.66 103 THR A N 1
ATOM 774 C CA . THR A 1 103 ? 32.582 9.115 2.362 1.00 45.66 103 THR A CA 1
ATOM 775 C C . THR A 1 103 ? 32.324 10.367 3.219 1.00 45.66 103 THR A C 1
ATOM 777 O O . THR A 1 103 ? 32.504 11.498 2.776 1.00 45.66 103 THR A O 1
ATOM 780 N N . LYS A 1 104 ? 32.169 10.155 4.535 1.00 38.03 104 LYS A N 1
ATOM 781 C CA . LYS A 1 104 ? 32.842 10.972 5.563 1.00 38.03 104 LYS A CA 1
ATOM 782 C C . LYS A 1 104 ? 33.246 10.098 6.760 1.00 38.03 104 LYS A C 1
ATOM 784 O O . LYS A 1 104 ? 32.405 9.585 7.483 1.00 38.03 104 LYS A O 1
ATOM 789 N N . LYS A 1 105 ? 34.566 9.901 6.858 1.00 40.50 105 LYS A N 1
ATOM 790 C CA . LYS A 1 105 ? 35.430 9.594 8.014 1.00 40.50 105 LYS A CA 1
ATOM 791 C C . LYS A 1 105 ? 34.775 8.935 9.249 1.00 40.50 105 LYS A C 1
ATOM 793 O O . LYS A 1 105 ? 34.024 9.565 9.985 1.00 40.50 105 LYS A O 1
ATOM 798 N N . LYS A 1 106 ? 35.175 7.681 9.505 1.00 49.53 106 LYS A N 1
ATOM 799 C CA . LYS A 1 106 ? 35.045 6.969 10.788 1.00 49.53 106 LYS A CA 1
ATOM 800 C C . LYS A 1 106 ? 35.708 7.778 11.909 1.00 49.53 106 LYS A C 1
ATOM 802 O O . LYS A 1 106 ? 36.924 7.937 11.901 1.00 49.53 106 LYS A O 1
ATOM 807 N N . GLU A 1 107 ? 34.925 8.144 12.911 1.00 41.31 107 GLU A N 1
ATOM 808 C CA . GLU A 1 107 ? 35.356 8.090 14.305 1.00 41.31 107 GLU A CA 1
ATOM 809 C C . GLU A 1 107 ? 34.450 7.082 15.007 1.00 41.31 107 GLU A C 1
ATOM 811 O O . GLU A 1 107 ? 33.222 7.139 14.902 1.00 41.31 107 GLU A O 1
ATOM 816 N N . ALA A 1 108 ? 35.072 6.103 15.658 1.00 52.97 108 ALA A N 1
ATOM 817 C CA . ALA A 1 108 ? 34.405 5.078 16.438 1.00 52.97 108 ALA A CA 1
ATOM 818 C C . ALA A 1 108 ? 33.744 5.722 17.666 1.00 52.97 108 ALA A C 1
ATOM 820 O O . ALA A 1 108 ? 34.310 5.766 18.756 1.00 52.97 108 ALA A O 1
ATOM 821 N N . LYS A 1 109 ? 32.525 6.238 17.493 1.00 41.91 109 LYS A N 1
ATOM 822 C CA . LYS A 1 109 ? 31.643 6.566 18.610 1.00 41.91 109 LYS A CA 1
ATOM 823 C C . LYS A 1 109 ? 30.973 5.275 19.062 1.00 41.91 109 LYS A C 1
ATOM 825 O O . LYS A 1 109 ? 30.096 4.753 18.381 1.00 41.91 109 LYS A O 1
ATOM 830 N N . LYS A 1 110 ? 31.480 4.764 20.188 1.00 44.47 110 LYS A N 1
ATOM 831 C CA . LYS A 1 110 ? 30.771 4.040 21.255 1.00 44.47 110 LYS A CA 1
ATOM 832 C C . LYS A 1 110 ? 29.285 3.851 20.918 1.00 44.47 110 LYS A C 1
ATOM 834 O O . LYS A 1 110 ? 28.588 4.854 20.792 1.00 44.47 110 LYS A O 1
ATOM 839 N N . GLU A 1 111 ? 28.831 2.603 20.759 1.00 51.34 111 GLU A N 1
ATOM 840 C CA . GLU A 1 111 ? 27.417 2.259 20.559 1.00 51.34 111 GLU A CA 1
ATOM 841 C C . GLU A 1 111 ? 26.567 2.839 21.699 1.00 51.34 111 GLU A C 1
ATOM 843 O O . GLU A 1 111 ? 26.291 2.206 22.718 1.00 51.34 111 GLU A O 1
ATOM 848 N N . GLU A 1 112 ? 26.142 4.087 21.533 1.00 53.41 112 GLU A N 1
ATOM 849 C CA . GLU A 1 112 ? 24.983 4.612 22.217 1.00 53.41 112 GLU A CA 1
ATOM 850 C C . GLU A 1 112 ? 23.810 3.808 21.681 1.00 53.41 112 GLU A C 1
ATOM 852 O O . GLU A 1 112 ? 23.500 3.866 20.489 1.00 53.41 112 GLU A O 1
ATOM 857 N N . LYS A 1 113 ? 23.188 3.019 22.562 1.00 51.94 113 LYS A N 1
ATOM 858 C CA . LYS A 1 113 ? 21.904 2.356 22.329 1.00 51.94 113 LYS A CA 1
ATOM 859 C C . LYS A 1 113 ? 20.994 3.338 21.588 1.00 51.94 113 LYS A C 1
ATOM 861 O O . LYS A 1 113 ? 20.486 4.280 22.202 1.00 51.94 113 LYS A O 1
ATOM 866 N N . LYS A 1 114 ? 20.840 3.170 20.266 1.00 56.56 114 LYS A N 1
ATOM 867 C CA . LYS A 1 114 ? 20.000 4.059 19.460 1.00 56.56 114 LYS A CA 1
ATOM 868 C C . LYS A 1 114 ? 18.611 3.998 20.074 1.00 56.56 114 LYS A C 1
ATOM 870 O O . LYS A 1 114 ? 17.996 2.933 20.107 1.00 56.56 114 LYS A O 1
ATOM 875 N N . LYS A 1 115 ? 18.149 5.126 20.618 1.00 61.44 115 LYS A N 1
ATOM 876 C CA . LYS A 1 115 ? 16.786 5.240 21.142 1.00 61.44 115 LYS A CA 1
ATOM 877 C C . LYS A 1 115 ? 15.827 4.790 20.032 1.00 61.44 115 LYS A C 1
ATOM 879 O O . LYS A 1 115 ? 16.083 5.127 18.871 1.00 61.44 115 LYS A O 1
ATOM 884 N N . PRO A 1 116 ? 14.773 4.018 20.349 1.00 63.53 116 PRO A N 1
ATOM 885 C CA . PRO A 1 116 ? 13.850 3.539 19.332 1.00 63.53 116 PRO A CA 1
ATOM 886 C C . PRO A 1 116 ? 13.309 4.735 18.545 1.00 63.53 116 PRO A C 1
ATOM 888 O O . PRO A 1 116 ? 12.758 5.677 19.115 1.00 63.53 116 PRO A O 1
ATOM 891 N N . SER A 1 117 ? 13.538 4.713 17.232 1.00 79.00 117 SER A N 1
ATOM 892 C CA . SER A 1 117 ? 13.002 5.703 16.300 1.00 79.00 117 SER A CA 1
ATOM 893 C C . SER A 1 117 ? 11.476 5.653 16.361 1.00 79.00 117 SER A C 1
ATOM 895 O O . SER A 1 117 ? 10.889 4.571 16.298 1.00 79.00 117 SER A O 1
ATOM 897 N N . PHE A 1 118 ? 10.823 6.807 16.513 1.00 87.56 118 PHE A N 1
ATOM 898 C CA . PHE A 1 118 ? 9.365 6.874 16.505 1.00 87.56 118 PHE A CA 1
ATOM 899 C C . PHE A 1 118 ? 8.864 6.529 15.100 1.00 87.56 118 PHE A C 1
ATOM 901 O O . PHE A 1 118 ? 9.113 7.264 14.149 1.00 87.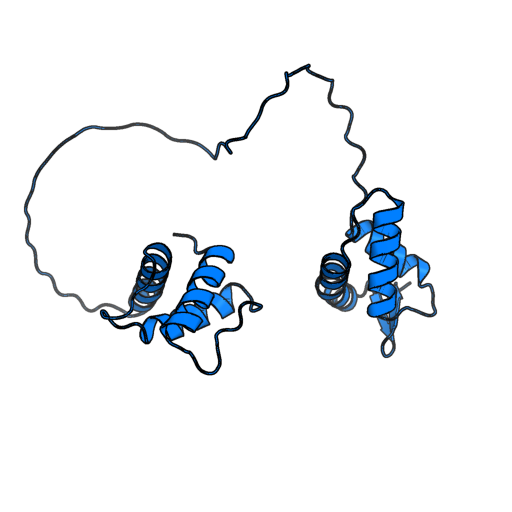56 118 PHE A O 1
ATOM 908 N N . THR A 1 119 ? 8.186 5.391 14.956 1.00 92.38 119 THR A N 1
ATOM 909 C CA . THR A 1 119 ? 7.719 4.893 13.654 1.00 92.38 119 THR A CA 1
ATOM 910 C C . THR A 1 119 ? 6.255 5.242 13.398 1.00 92.38 119 THR A C 1
ATOM 912 O O . THR A 1 119 ? 5.496 5.546 14.319 1.00 92.38 119 THR A O 1
ATOM 915 N N . LYS A 1 120 ? 5.808 5.115 12.143 1.00 91.62 120 LYS A N 1
ATOM 916 C CA . LYS A 1 120 ? 4.383 5.237 11.793 1.00 91.62 120 LYS A CA 1
ATOM 917 C C . LYS A 1 120 ? 3.488 4.224 12.513 1.00 91.62 120 LYS A C 1
ATOM 919 O O . LYS A 1 120 ? 2.332 4.528 12.767 1.00 91.62 120 LYS A O 1
ATOM 924 N N . ALA A 1 121 ? 4.016 3.063 12.907 1.00 92.19 121 ALA A N 1
ATOM 925 C CA . ALA A 1 121 ? 3.285 2.108 13.743 1.00 92.19 121 ALA A CA 1
ATOM 926 C C . ALA A 1 121 ? 3.020 2.662 15.152 1.00 92.19 121 ALA A C 1
ATOM 928 O O . ALA A 1 121 ? 1.907 2.545 15.662 1.00 92.19 121 ALA A O 1
ATOM 929 N N . HIS A 1 122 ? 4.005 3.343 15.751 1.00 93.31 122 HIS A N 1
ATOM 930 C CA . HIS A 1 122 ? 3.803 4.047 17.021 1.00 93.31 122 HIS A CA 1
ATOM 931 C C . HIS A 1 122 ? 2.790 5.186 16.870 1.00 93.31 122 HIS A C 1
ATOM 933 O O . HIS A 1 122 ? 1.941 5.371 17.742 1.00 93.31 122 HIS A O 1
ATOM 939 N N . ALA A 1 123 ? 2.846 5.917 15.753 1.00 94.44 123 ALA A N 1
ATOM 940 C CA . ALA A 1 123 ? 1.883 6.967 15.436 1.00 94.44 123 ALA A CA 1
ATOM 941 C C . ALA A 1 123 ? 0.457 6.417 15.254 1.00 94.44 123 ALA A C 1
ATOM 943 O O . ALA A 1 123 ? -0.477 6.986 15.808 1.00 94.44 123 ALA A O 1
ATOM 944 N N . LEU A 1 124 ? 0.292 5.286 14.556 1.00 94.25 124 LEU A N 1
ATOM 945 C CA . LEU A 1 124 ? -0.994 4.609 14.357 1.00 94.25 124 LEU A CA 1
ATOM 946 C C . LEU A 1 124 ? -1.608 4.183 15.691 1.00 94.25 124 LEU A C 1
ATOM 948 O O . LEU A 1 124 ? -2.766 4.485 15.969 1.00 94.25 124 LEU A O 1
ATOM 952 N N . HIS A 1 125 ? -0.817 3.523 16.538 1.00 93.94 125 HIS A N 1
ATOM 953 C CA . HIS A 1 125 ? -1.260 3.143 17.876 1.00 93.94 125 HIS A CA 1
ATOM 954 C C . HIS A 1 125 ? -1.625 4.375 18.718 1.00 93.94 125 HIS A C 1
ATOM 956 O O . HIS A 1 125 ? -2.647 4.379 19.400 1.00 93.94 125 HIS A O 1
ATOM 962 N N . GLY A 1 126 ? -0.832 5.449 18.637 1.00 93.94 126 GLY A N 1
ATOM 963 C CA . GLY A 1 126 ? -1.140 6.725 19.281 1.00 93.94 126 GLY A CA 1
ATOM 964 C C . GLY A 1 126 ? -2.464 7.326 18.802 1.00 93.94 126 GLY A C 1
ATOM 965 O O . GLY A 1 126 ? -3.274 7.731 19.629 1.00 93.94 126 GLY A O 1
ATOM 966 N N . ALA A 1 127 ? -2.717 7.323 17.493 1.00 94.69 127 ALA A N 1
ATOM 967 C CA . ALA A 1 127 ? -3.954 7.827 16.904 1.00 94.69 127 ALA A CA 1
ATOM 968 C C . ALA A 1 127 ? -5.175 7.006 17.357 1.00 94.69 127 ALA A C 1
ATOM 970 O O . ALA A 1 127 ? -6.172 7.577 17.796 1.00 94.69 127 ALA A O 1
ATOM 971 N N . LEU A 1 128 ? -5.067 5.673 17.354 1.00 93.88 128 LEU A N 1
ATOM 972 C CA . LEU A 1 128 ? -6.105 4.768 17.864 1.00 93.88 128 LEU A CA 1
ATOM 973 C C . LEU A 1 128 ? -6.351 4.941 19.370 1.00 93.88 128 LEU A C 1
ATOM 975 O O . LEU A 1 128 ? -7.484 4.829 19.833 1.00 93.88 128 LEU A O 1
ATOM 979 N N . LYS A 1 129 ? -5.308 5.240 20.150 1.00 93.62 129 LYS A N 1
ATOM 980 C CA . LYS A 1 129 ? -5.439 5.524 21.584 1.00 93.62 129 LYS A CA 1
ATOM 981 C C . LYS A 1 129 ? -6.149 6.856 21.835 1.00 93.62 129 LYS A C 1
ATOM 983 O O . LYS A 1 129 ? -6.998 6.927 22.723 1.00 93.62 129 LYS A O 1
ATOM 988 N N . SER A 1 130 ? -5.835 7.882 21.046 1.00 91.88 130 SER A N 1
ATOM 989 C CA . SER A 1 130 ? -6.480 9.200 21.114 1.00 91.88 130 SER A CA 1
ATOM 990 C C . SER A 1 130 ? -7.947 9.168 20.677 1.00 91.88 130 SER A C 1
ATOM 992 O O . SER A 1 130 ? -8.745 9.940 21.198 1.00 91.88 130 SER A O 1
ATOM 994 N N . ALA A 1 131 ? -8.321 8.2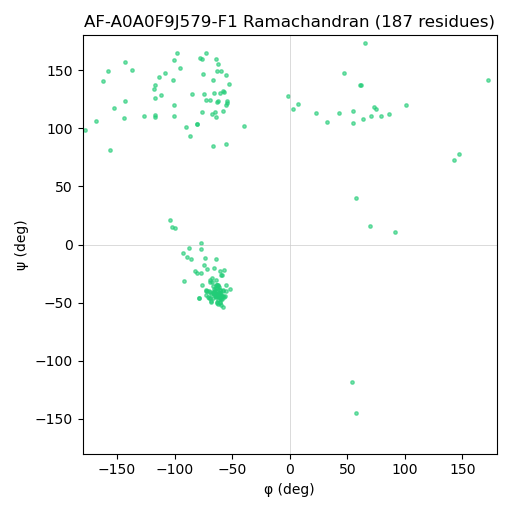45 19.784 1.00 89.88 131 ALA A N 1
ATOM 995 C CA . ALA A 1 131 ? -9.699 8.041 19.329 1.00 89.88 131 ALA A CA 1
ATOM 996 C C . ALA A 1 131 ? -10.687 7.663 20.451 1.00 89.88 131 ALA A C 1
ATOM 998 O O . ALA A 1 131 ? -11.896 7.858 20.315 1.00 89.88 131 ALA A O 1
ATOM 999 N N . GLY A 1 132 ? -10.191 7.112 21.565 1.00 88.75 132 GLY A N 1
ATOM 1000 C CA . GLY A 1 132 ? -11.006 6.798 22.736 1.00 88.75 132 GLY A CA 1
ATOM 1001 C C . GLY A 1 132 ? -12.174 5.846 22.442 1.00 88.75 132 GLY A C 1
ATOM 1002 O O . GLY A 1 132 ? -12.062 4.923 21.641 1.00 88.75 132 GLY A O 1
ATOM 1003 N N . ARG A 1 133 ? -13.304 6.045 23.135 1.00 87.38 133 ARG A N 1
ATOM 1004 C CA . ARG A 1 133 ? -14.514 5.204 22.996 1.00 87.38 133 ARG A CA 1
ATOM 1005 C C . ARG A 1 133 ? -15.372 5.559 21.779 1.00 87.38 133 ARG A C 1
ATOM 1007 O O . ARG A 1 133 ? -16.119 4.710 21.299 1.00 87.38 133 ARG A O 1
ATOM 1014 N N . THR A 1 134 ? -15.274 6.798 21.305 1.00 87.81 134 THR A N 1
ATOM 1015 C CA . THR A 1 134 ? -16.031 7.316 20.157 1.00 87.81 134 THR A CA 1
ATOM 1016 C C . THR A 1 134 ? -15.553 6.738 18.832 1.00 87.81 134 THR A C 1
ATOM 1018 O O . THR A 1 134 ? -16.304 6.755 17.859 1.00 87.81 134 THR A O 1
ATOM 1021 N N . GLY A 1 135 ? -14.316 6.232 18.797 1.00 92.31 135 GLY A N 1
ATOM 1022 C CA . GLY A 1 135 ? -13.669 5.761 17.581 1.00 92.31 135 GLY A CA 1
ATOM 1023 C C . GLY A 1 135 ? -13.407 6.879 16.579 1.00 92.31 135 GLY A C 1
ATOM 1024 O O . GLY A 1 135 ? -13.809 8.027 16.772 1.00 92.31 135 GLY A O 1
ATOM 1025 N N . VAL A 1 136 ? -12.704 6.525 15.511 1.00 96.00 136 VAL A N 1
ATOM 1026 C CA . VAL A 1 136 ? -12.318 7.432 14.422 1.00 96.00 136 VAL A CA 1
ATOM 1027 C C . VAL A 1 136 ? -12.520 6.761 13.076 1.00 96.00 136 VAL A C 1
ATOM 1029 O O . VAL A 1 136 ? -12.397 5.541 12.958 1.00 96.00 136 VAL A O 1
ATOM 1032 N N . THR A 1 137 ? -12.815 7.552 12.054 1.00 96.31 137 THR A N 1
ATOM 1033 C CA . THR A 1 137 ? -12.878 7.078 10.666 1.00 96.31 137 THR A CA 1
ATOM 1034 C C . THR A 1 137 ? -11.478 6.797 10.113 1.00 96.31 137 THR A C 1
ATOM 1036 O O . THR A 1 137 ? -10.469 7.258 10.657 1.00 96.31 137 THR A O 1
ATOM 1039 N N . ARG A 1 138 ? -11.377 6.069 8.989 1.00 94.06 138 ARG A N 1
ATOM 1040 C CA . ARG A 1 138 ? -10.073 5.834 8.326 1.00 94.06 138 ARG A CA 1
ATOM 1041 C C . ARG A 1 138 ? -9.365 7.126 7.933 1.00 94.06 138 ARG A C 1
ATOM 1043 O O . ARG A 1 138 ? -8.139 7.204 8.032 1.00 94.06 138 ARG A O 1
ATOM 1050 N N . GLN A 1 139 ? -10.119 8.115 7.461 1.00 94.62 139 GLN A N 1
ATOM 1051 C CA . GLN A 1 139 ? -9.558 9.383 7.008 1.00 94.62 139 GLN A CA 1
ATOM 1052 C C . GLN A 1 139 ? -8.986 10.172 8.188 1.00 94.62 139 GLN A C 1
ATOM 1054 O O . GLN A 1 139 ? -7.823 10.569 8.148 1.00 94.62 139 GLN A O 1
ATOM 1059 N N . GLU A 1 140 ? -9.749 10.307 9.274 1.00 94.88 140 GLU A N 1
ATOM 1060 C CA . GLU A 1 140 ? -9.284 10.954 10.507 1.00 94.88 140 GLU A CA 1
ATOM 1061 C C . GLU A 1 140 ? -8.077 10.228 11.104 1.00 94.88 140 GLU A C 1
ATOM 1063 O O . GLU A 1 140 ? -7.130 10.867 11.566 1.00 94.88 140 GLU A O 1
ATOM 1068 N N . LEU A 1 141 ? -8.077 8.893 11.057 1.00 95.31 141 LEU A N 1
ATOM 1069 C CA . LEU A 1 141 ? -6.968 8.079 11.538 1.00 95.31 141 LEU A CA 1
ATOM 1070 C C . LEU A 1 141 ? -5.699 8.301 10.708 1.00 95.31 141 LEU A C 1
ATOM 1072 O O . LEU A 1 141 ? -4.614 8.422 11.271 1.00 95.31 141 LEU A O 1
ATOM 1076 N N . THR A 1 142 ? -5.836 8.399 9.384 1.00 96.19 142 THR A N 1
ATOM 1077 C CA . THR A 1 142 ? -4.724 8.675 8.464 1.00 96.19 142 THR A CA 1
ATOM 1078 C C . THR A 1 142 ? -4.100 10.039 8.744 1.00 96.19 142 THR A C 1
ATOM 1080 O O . THR A 1 142 ? -2.878 10.138 8.873 1.00 96.19 142 THR A O 1
ATOM 1083 N N . THR A 1 143 ? -4.932 11.073 8.891 1.00 96.31 143 THR A N 1
ATOM 1084 C CA . THR A 1 143 ? -4.484 12.433 9.213 1.00 96.31 143 THR A CA 1
ATOM 1085 C C . THR A 1 143 ? -3.818 12.478 10.586 1.00 96.31 143 THR A C 1
ATOM 1087 O O . THR A 1 143 ? -2.684 12.936 10.710 1.00 96.31 143 THR A O 1
ATOM 1090 N N . SER A 1 144 ? -4.465 11.909 11.606 1.00 94.25 144 SER A N 1
ATOM 1091 C CA . SER A 1 144 ? -3.947 11.881 12.980 1.00 94.25 144 SER A CA 1
ATOM 1092 C C . SER A 1 144 ? -2.614 11.138 13.079 1.00 94.25 144 SER A C 1
ATOM 1094 O O . SER A 1 144 ? -1.714 11.563 13.801 1.00 94.25 144 SER A O 1
ATOM 1096 N N . LEU A 1 145 ? -2.461 10.033 12.344 1.00 95.44 145 LEU A N 1
ATOM 1097 C CA . LEU A 1 145 ? -1.208 9.288 12.259 1.00 95.44 145 LEU A CA 1
ATOM 1098 C C . LEU A 1 145 ? -0.101 10.149 11.649 1.00 95.44 145 LEU A C 1
ATOM 1100 O O . LEU A 1 145 ? 0.979 10.234 12.238 1.00 95.44 145 LEU A O 1
ATOM 1104 N N . ASP A 1 146 ? -0.348 10.776 10.494 1.00 95.06 146 ASP A N 1
ATOM 1105 C CA . ASP A 1 146 ? 0.666 11.592 9.815 1.00 95.06 146 ASP A CA 1
ATOM 1106 C C . ASP A 1 146 ? 1.100 12.765 10.697 1.00 95.06 146 ASP A C 1
ATOM 1108 O O . ASP A 1 146 ? 2.294 12.966 10.915 1.00 95.06 146 ASP A O 1
ATOM 1112 N N . GLU A 1 147 ? 0.143 13.458 11.315 1.00 95.62 147 GLU A N 1
ATOM 1113 C CA . GLU A 1 147 ? 0.423 14.534 12.261 1.00 95.62 147 GLU A CA 1
ATOM 1114 C C . GLU A 1 147 ? 1.256 14.069 13.456 1.00 95.62 147 GLU A C 1
ATOM 1116 O O . GLU A 1 147 ? 2.222 14.733 13.834 1.00 95.62 147 GLU A O 1
ATOM 1121 N N . LEU A 1 148 ? 0.900 12.939 14.074 1.00 94.56 148 LEU A N 1
ATOM 1122 C CA . LEU A 1 148 ? 1.646 12.393 15.209 1.00 94.56 148 LEU A CA 1
ATOM 1123 C C . LEU A 1 148 ? 3.064 11.984 14.807 1.00 94.56 148 LEU A C 1
ATOM 1125 O O . LEU A 1 148 ? 4.001 12.182 15.581 1.00 94.56 148 LEU A O 1
ATOM 1129 N N . TYR A 1 149 ? 3.232 11.437 13.605 1.00 95.38 149 TYR A N 1
ATOM 1130 C CA . TYR A 1 149 ? 4.535 11.073 13.063 1.00 95.38 149 TYR A CA 1
ATOM 1131 C C . TYR A 1 149 ? 5.404 12.311 12.805 1.00 95.38 149 TYR A C 1
ATOM 1133 O O . TYR A 1 149 ? 6.555 12.357 13.244 1.00 95.38 149 TYR A O 1
ATOM 1141 N N . VAL A 1 150 ? 4.839 13.350 12.188 1.00 95.19 150 VAL A N 1
ATOM 1142 C CA . VAL A 1 150 ? 5.522 14.624 11.917 1.00 95.19 150 VAL A CA 1
ATOM 1143 C C . VAL A 1 150 ? 5.899 15.345 13.209 1.00 95.19 150 VAL A C 1
ATOM 1145 O O . VAL A 1 150 ? 7.047 15.757 13.370 1.00 95.19 150 VAL A O 1
ATOM 1148 N N . LYS A 1 151 ? 4.987 15.408 14.190 1.00 94.31 151 LYS A N 1
ATOM 1149 C CA . LYS A 1 151 ? 5.238 15.996 15.522 1.00 94.31 151 LYS A CA 1
ATOM 1150 C C . LYS A 1 151 ? 6.411 15.340 16.259 1.00 94.31 151 LYS A C 1
ATOM 1152 O O . LYS A 1 151 ? 6.977 15.940 17.169 1.00 94.31 151 LYS A O 1
ATOM 1157 N N . LYS A 1 152 ? 6.781 14.110 15.897 1.00 91.88 152 LYS A N 1
ATOM 1158 C CA . LYS A 1 152 ? 7.903 13.360 16.483 1.00 91.88 152 LYS A CA 1
ATOM 1159 C C . LYS A 1 152 ? 9.162 13.357 15.611 1.00 91.88 152 LYS A C 1
ATOM 1161 O O . LYS A 1 152 ? 10.077 12.584 15.880 1.00 91.88 152 LYS A O 1
ATOM 1166 N N . GLY A 1 153 ? 9.230 14.240 14.612 1.00 89.38 153 GLY A N 1
ATOM 1167 C CA . GLY A 1 153 ? 10.393 14.416 13.738 1.00 89.38 153 GLY A CA 1
ATOM 1168 C C . GLY A 1 153 ? 10.362 13.567 12.465 1.00 89.38 153 GLY A C 1
ATOM 1169 O O . GLY A 1 153 ? 11.372 13.475 11.773 1.00 89.38 153 GLY A O 1
ATOM 1170 N N . GLY A 1 154 ? 9.228 12.933 12.153 1.00 91.25 154 GLY A N 1
ATOM 1171 C CA . GLY A 1 154 ? 9.013 12.233 10.890 1.00 91.25 154 GLY A CA 1
ATOM 1172 C C . GLY A 1 154 ? 8.738 13.182 9.718 1.00 91.25 154 GLY A C 1
ATOM 1173 O O . GLY A 1 154 ? 8.311 14.320 9.900 1.00 91.25 154 GLY A O 1
ATOM 1174 N N . LYS A 1 155 ? 8.946 12.704 8.486 1.00 92.25 155 LYS A N 1
ATOM 1175 C CA . LYS A 1 155 ? 8.558 13.435 7.268 1.00 92.25 155 LYS A CA 1
ATOM 1176 C C . LYS A 1 155 ? 7.089 13.158 6.933 1.00 92.25 155 LYS A C 1
ATOM 1178 O O . LYS A 1 155 ? 6.695 11.991 6.843 1.00 92.25 155 LYS A O 1
ATOM 1183 N N . SER A 1 156 ? 6.307 14.217 6.707 1.00 93.62 156 SER A N 1
ATOM 1184 C CA . SER A 1 156 ? 4.907 14.091 6.280 1.00 93.62 156 SER A CA 1
ATOM 1185 C C . SER A 1 156 ? 4.832 13.284 4.990 1.00 93.62 156 SER A C 1
ATOM 1187 O O . SER A 1 156 ? 5.616 13.486 4.058 1.00 93.62 156 SER A O 1
ATOM 1189 N N . SER A 1 157 ? 3.938 12.305 4.973 1.00 93.31 157 SER A N 1
ATOM 1190 C CA . SER A 1 157 ? 3.700 11.458 3.809 1.00 93.31 157 SER A CA 1
ATOM 1191 C C . SER A 1 157 ? 2.289 10.877 3.893 1.00 93.31 157 SER A C 1
ATOM 1193 O O . SER A 1 157 ? 2.130 9.717 4.293 1.00 93.31 157 SER A O 1
ATOM 1195 N N . PRO A 1 158 ? 1.265 11.653 3.484 1.00 91.81 158 PRO A N 1
ATOM 1196 C CA . PRO A 1 158 ? -0.139 11.255 3.575 1.00 91.81 158 PRO A CA 1
ATOM 1197 C C . PRO A 1 158 ? -0.431 9.928 2.872 1.00 91.81 158 PRO A C 1
ATOM 1199 O O . PRO A 1 158 ? -1.121 9.076 3.424 1.00 91.81 158 PRO A O 1
ATOM 1202 N N . SER A 1 159 ? 0.167 9.697 1.698 1.00 94.12 159 SER A N 1
ATOM 1203 C CA . SER A 1 159 ? 0.054 8.432 0.959 1.00 94.12 159 SER A CA 1
ATOM 1204 C C . SER A 1 159 ? 0.618 7.245 1.744 1.00 94.12 159 SER A C 1
ATOM 1206 O O . SER A 1 159 ? -0.025 6.204 1.850 1.00 94.12 159 SER A O 1
ATOM 1208 N N . GLY A 1 160 ? 1.785 7.410 2.370 1.00 93.25 160 GLY A N 1
ATOM 1209 C CA . GLY A 1 160 ? 2.378 6.375 3.218 1.00 93.25 160 GLY A CA 1
ATOM 1210 C C . GLY A 1 160 ? 1.594 6.152 4.514 1.00 93.25 160 GLY A C 1
ATOM 1211 O O . GLY A 1 160 ? 1.589 5.052 5.052 1.00 93.25 160 GLY A O 1
ATOM 1212 N N . SER A 1 161 ? 0.951 7.192 5.039 1.00 93.50 161 SER A N 1
ATOM 1213 C CA . SER A 1 161 ? 0.105 7.110 6.234 1.00 93.50 161 SER A CA 1
ATOM 1214 C C . SER A 1 161 ? -1.207 6.388 5.916 1.00 93.50 161 SER A C 1
ATOM 1216 O O . SER A 1 161 ? -1.613 5.511 6.675 1.00 93.50 161 SER A O 1
ATOM 1218 N N . LYS A 1 162 ? -1.788 6.649 4.739 1.00 95.31 162 LYS A N 1
ATOM 1219 C CA . LYS A 1 162 ? -2.935 5.910 4.202 1.00 95.31 162 LYS A CA 1
ATOM 1220 C C . LYS A 1 162 ? -2.600 4.430 4.015 1.00 95.31 162 LYS A C 1
ATOM 1222 O O . LYS A 1 162 ? -3.306 3.584 4.546 1.00 95.31 162 LYS A O 1
ATOM 1227 N N . ALA A 1 163 ? -1.483 4.118 3.354 1.00 94.19 163 ALA A N 1
ATOM 1228 C CA . ALA A 1 163 ? -1.034 2.736 3.173 1.00 94.19 163 ALA A CA 1
ATOM 1229 C C . ALA A 1 163 ? -0.833 2.013 4.516 1.00 94.19 163 ALA A C 1
ATOM 1231 O O . ALA A 1 163 ? -1.218 0.856 4.668 1.00 94.19 163 ALA A O 1
ATOM 1232 N N . MET A 1 164 ? -0.282 2.706 5.521 1.00 94.69 164 MET A N 1
ATOM 1233 C CA . MET A 1 164 ? -0.127 2.152 6.866 1.00 94.69 164 MET A CA 1
ATOM 1234 C C . MET A 1 164 ? -1.479 1.759 7.474 1.00 94.69 164 MET A C 1
ATOM 1236 O O . MET A 1 164 ? -1.608 0.652 7.997 1.00 94.69 164 MET A O 1
ATOM 1240 N N . VAL A 1 165 ? -2.476 2.645 7.381 1.00 95.38 165 VAL A N 1
ATOM 1241 C CA . VAL A 1 165 ? -3.844 2.392 7.852 1.00 95.38 165 VAL A CA 1
ATOM 1242 C C . VAL A 1 165 ? -4.485 1.248 7.068 1.00 95.38 165 VAL A C 1
ATOM 1244 O O . VAL A 1 165 ? -4.969 0.304 7.683 1.00 95.38 165 VAL A O 1
ATOM 1247 N N . ASP A 1 166 ? -4.445 1.278 5.738 1.00 94.50 166 ASP A N 1
ATOM 1248 C CA . ASP A 1 166 ? -5.116 0.285 4.894 1.00 94.50 166 ASP A CA 1
ATOM 1249 C C . ASP A 1 166 ? -4.544 -1.130 5.065 1.00 94.50 166 ASP A C 1
ATOM 1251 O O . ASP A 1 166 ? -5.304 -2.096 5.044 1.00 94.50 166 ASP A O 1
ATOM 1255 N N . ILE A 1 167 ? -3.235 -1.261 5.301 1.00 95.00 167 ILE A N 1
ATOM 1256 C CA . ILE A 1 167 ? -2.584 -2.561 5.522 1.00 95.00 167 ILE A CA 1
ATOM 1257 C C . ILE A 1 167 ? -2.812 -3.068 6.951 1.00 95.00 167 ILE A C 1
ATOM 1259 O O . ILE A 1 167 ? -3.136 -4.236 7.150 1.00 95.00 167 ILE A O 1
ATOM 1263 N N . HIS A 1 168 ? -2.633 -2.219 7.968 1.00 94.81 168 HIS A N 1
ATOM 1264 C CA . HIS A 1 168 ? -2.572 -2.690 9.358 1.00 94.81 168 HIS A CA 1
ATOM 1265 C C . HIS A 1 168 ? -3.930 -2.693 10.052 1.00 94.81 168 HIS A C 1
ATOM 1267 O O . HIS A 1 168 ? -4.169 -3.532 10.918 1.00 94.81 168 HIS A O 1
ATOM 1273 N N . LEU A 1 169 ? -4.833 -1.777 9.700 1.00 94.38 169 LEU A N 1
ATOM 1274 C CA . LEU A 1 169 ? -6.124 -1.663 10.372 1.00 94.38 169 LEU A CA 1
ATOM 1275 C C . LEU A 1 169 ? -6.986 -2.930 10.219 1.00 94.38 169 LEU A C 1
ATOM 1277 O O . LEU A 1 169 ? -7.498 -3.388 11.239 1.00 94.38 169 LEU A O 1
ATOM 1281 N N . PRO A 1 170 ? -7.112 -3.562 9.029 1.00 94.00 170 PRO A N 1
ATOM 1282 C CA . PRO A 1 170 ? -7.853 -4.819 8.899 1.00 94.00 170 PRO A CA 1
ATOM 1283 C C . PRO A 1 170 ? -7.243 -5.941 9.740 1.00 94.00 170 PRO A C 1
ATOM 1285 O O . PRO A 1 170 ? -7.965 -6.674 10.409 1.00 94.00 170 PRO A O 1
ATOM 1288 N N . VAL A 1 171 ? -5.911 -6.028 9.766 1.00 95.31 171 VAL A N 1
ATOM 1289 C CA . VAL A 1 171 ? -5.175 -7.022 10.555 1.00 95.31 171 VAL A CA 1
ATOM 1290 C C . VAL A 1 171 ? -5.477 -6.853 12.047 1.00 95.31 171 VAL A C 1
ATOM 1292 O O . VAL A 1 171 ? -5.818 -7.819 12.724 1.00 95.31 171 VAL A O 1
ATOM 1295 N N . LEU A 1 172 ? -5.445 -5.620 12.558 1.00 95.00 172 LEU A N 1
ATOM 1296 C CA . LEU A 1 172 ? -5.770 -5.321 13.957 1.00 95.00 172 LEU A CA 1
ATOM 1297 C C . LEU A 1 172 ? -7.230 -5.630 14.318 1.00 95.00 172 LEU A C 1
ATOM 1299 O O . LEU A 1 172 ? -7.501 -5.990 15.464 1.00 95.00 172 LEU A O 1
ATOM 1303 N N . VAL A 1 173 ? -8.154 -5.510 13.361 1.00 94.81 173 VAL A N 1
ATOM 1304 C CA . VAL A 1 173 ? -9.557 -5.907 13.544 1.00 94.81 173 VAL A CA 1
ATOM 1305 C C . VAL A 1 173 ? -9.693 -7.427 13.614 1.00 94.81 173 VAL A C 1
ATOM 1307 O O . VAL A 1 173 ? -10.345 -7.934 14.524 1.00 94.81 173 VAL A O 1
ATOM 1310 N N . VAL A 1 174 ? -9.029 -8.163 12.717 1.00 96.06 174 VAL A N 1
ATOM 1311 C CA . VAL A 1 174 ? -9.036 -9.638 12.708 1.00 96.06 174 VAL A CA 1
ATOM 1312 C C . VAL A 1 174 ? -8.462 -10.210 14.006 1.00 96.06 174 VAL A C 1
ATOM 1314 O O . VAL A 1 174 ? -9.037 -11.130 14.579 1.00 96.06 174 VAL A O 1
ATOM 1317 N N . PHE A 1 175 ? -7.374 -9.632 14.519 1.00 95.50 175 PHE A N 1
ATOM 1318 C CA . PHE A 1 175 ? -6.787 -10.037 15.801 1.00 95.50 175 PHE A CA 1
ATOM 1319 C C . PHE A 1 175 ? -7.545 -9.508 17.030 1.00 95.50 175 PHE A C 1
ATOM 1321 O O . PHE A 1 175 ? -7.131 -9.756 18.161 1.00 95.50 175 PHE A O 1
ATOM 1328 N N . GLY A 1 176 ? -8.644 -8.772 16.841 1.00 92.88 176 GLY A N 1
ATOM 1329 C CA . GLY A 1 176 ? -9.484 -8.275 17.928 1.00 92.88 176 GLY A CA 1
ATOM 1330 C C . GLY A 1 176 ? -8.840 -7.187 18.791 1.00 92.88 176 GLY A C 1
ATOM 1331 O O . GLY A 1 176 ? -9.340 -6.914 19.878 1.00 92.88 176 GLY A O 1
ATOM 1332 N N . VAL A 1 177 ? -7.756 -6.558 18.329 1.00 94.62 177 VAL A N 1
ATOM 1333 C CA . VAL A 1 177 ? -7.110 -5.418 19.007 1.00 94.62 177 VAL A CA 1
ATOM 1334 C C . VAL A 1 177 ? -7.919 -4.137 18.789 1.00 94.62 177 VAL A C 1
ATOM 1336 O O . VAL A 1 177 ? -8.009 -3.276 19.664 1.00 94.62 177 VAL A O 1
ATOM 1339 N N . VAL A 1 178 ? -8.517 -4.011 17.607 1.00 95.00 178 VAL A N 1
ATOM 1340 C CA . VAL A 1 178 ? -9.391 -2.905 17.216 1.00 95.00 178 VAL A CA 1
ATOM 1341 C C . VAL A 1 178 ? -10.776 -3.472 16.941 1.00 95.00 178 VAL A C 1
ATOM 1343 O O . VAL A 1 178 ? -10.913 -4.505 16.296 1.00 95.00 178 VAL A O 1
ATOM 1346 N N . GLU A 1 179 ? -11.814 -2.793 17.403 1.00 94.19 179 GLU A N 1
ATOM 1347 C CA . GLU A 1 179 ? -13.187 -3.075 16.999 1.00 94.19 179 GLU A CA 1
ATOM 1348 C C . GLU A 1 179 ? -13.644 -2.045 15.961 1.00 94.19 179 GLU A C 1
ATOM 1350 O O . GLU A 1 179 ? -13.301 -0.858 16.033 1.00 94.19 179 GLU A O 1
ATOM 1355 N N . LYS A 1 180 ? -14.406 -2.523 14.976 1.00 93.75 180 LYS A N 1
ATOM 1356 C CA . LYS A 1 180 ? -15.075 -1.687 13.983 1.00 93.75 180 LYS A CA 1
ATOM 1357 C C . LYS A 1 180 ? -16.541 -1.554 14.390 1.00 93.75 180 LYS A C 1
ATOM 1359 O O . LYS A 1 180 ? -17.239 -2.560 14.474 1.00 93.75 180 LYS A O 1
ATOM 1364 N N . GLN A 1 181 ? -16.986 -0.326 14.626 1.00 91.12 181 GLN A N 1
ATOM 1365 C CA . GLN A 1 181 ? -18.386 0.021 14.846 1.00 91.12 181 GLN A CA 1
ATOM 1366 C C . GLN A 1 181 ? -18.802 0.964 13.716 1.00 91.12 181 GLN A C 1
ATOM 1368 O O . GLN A 1 181 ? -18.291 2.079 13.620 1.00 91.12 181 GLN A O 1
ATOM 1373 N N . ASP A 1 182 ? -19.673 0.487 12.830 1.00 89.56 182 ASP A N 1
ATOM 1374 C CA . ASP A 1 182 ? -20.045 1.175 11.589 1.00 89.56 182 ASP A CA 1
ATOM 1375 C C . ASP A 1 182 ? -18.809 1.532 10.746 1.00 89.56 182 ASP A C 1
ATOM 1377 O O . ASP A 1 182 ? -18.066 0.637 10.344 1.00 89.56 182 ASP A O 1
ATOM 1381 N N . ASP A 1 183 ? -18.548 2.816 10.496 1.00 92.19 183 ASP A N 1
ATOM 1382 C CA . ASP A 1 183 ? -17.352 3.292 9.784 1.00 92.19 183 ASP A CA 1
ATOM 1383 C C . ASP A 1 183 ? -16.249 3.822 10.7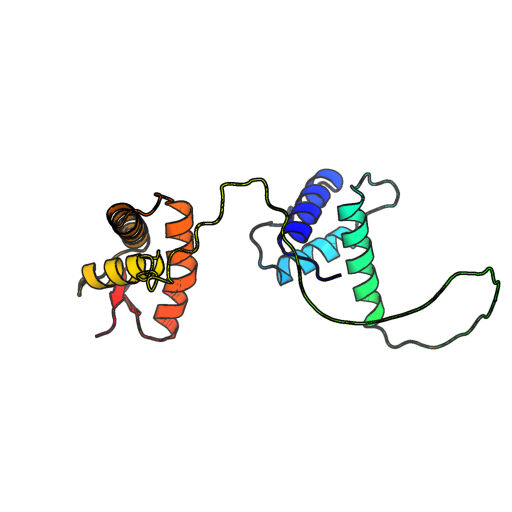22 1.00 92.19 183 ASP A C 1
ATOM 1385 O O . ASP A 1 183 ? -15.306 4.502 10.312 1.00 92.19 183 ASP A O 1
ATOM 1389 N N . ARG A 1 184 ? -16.361 3.520 12.020 1.00 94.00 184 ARG A N 1
ATOM 1390 C CA . ARG A 1 184 ? -15.428 3.977 13.050 1.00 94.00 184 ARG A CA 1
ATOM 1391 C C . ARG A 1 184 ? -14.640 2.824 13.649 1.00 94.00 184 ARG A C 1
ATOM 1393 O O . ARG A 1 184 ? -15.146 1.726 13.867 1.00 94.00 184 ARG A O 1
ATOM 1400 N N . PHE A 1 185 ? -13.384 3.108 13.958 1.00 94.00 185 PHE A N 1
ATOM 1401 C CA . PHE A 1 185 ? -12.422 2.169 14.517 1.00 94.00 185 PHE A CA 1
ATOM 1402 C C . PHE A 1 185 ? -11.972 2.653 15.892 1.00 94.00 185 PHE A C 1
ATOM 1404 O O . PHE A 1 185 ? -11.635 3.828 16.061 1.00 94.00 185 PHE A O 1
ATOM 1411 N N . ARG A 1 186 ? -11.948 1.754 16.878 1.00 93.62 186 ARG A N 1
ATOM 1412 C CA . ARG A 1 186 ? -11.441 2.042 18.229 1.00 93.62 186 ARG A CA 1
ATOM 1413 C C . ARG A 1 186 ? -10.706 0.848 18.818 1.00 93.62 186 ARG A C 1
ATOM 1415 O O . ARG A 1 186 ? -10.935 -0.284 18.408 1.00 93.62 186 ARG A O 1
ATOM 1422 N N . LEU A 1 187 ? -9.824 1.091 19.786 1.00 94.06 187 LEU A N 1
ATOM 1423 C CA . LEU A 1 187 ? -9.172 0.005 20.521 1.00 94.06 187 LEU A CA 1
ATOM 1424 C C . LEU A 1 187 ? -10.201 -0.761 21.349 1.00 94.06 187 LEU A C 1
ATOM 1426 O O . LEU A 1 187 ? -10.955 -0.151 22.112 1.00 94.06 187 LEU A O 1
ATOM 1430 N N . LYS A 1 188 ? -10.174 -2.088 21.226 1.00 89.31 188 LYS A N 1
ATOM 1431 C CA . LYS A 1 188 ? -10.926 -2.978 22.102 1.00 89.31 188 LYS A CA 1
ATOM 1432 C C . LYS A 1 188 ? -10.286 -2.915 23.491 1.00 89.31 188 LYS A C 1
ATOM 1434 O O . LYS A 1 188 ? -9.072 -3.084 23.617 1.00 89.31 188 LYS A O 1
ATOM 1439 N N . LYS A 1 189 ? -11.082 -2.581 24.504 1.00 77.62 189 LYS A N 1
ATOM 1440 C CA . LYS A 1 189 ? -10.649 -2.537 25.908 1.00 77.62 189 LYS A CA 1
ATOM 1441 C C . LYS A 1 189 ? -10.981 -3.831 26.626 1.00 77.62 189 LYS A C 1
ATOM 1443 O O . LYS A 1 189 ? -12.001 -4.449 26.251 1.00 77.62 189 LYS A O 1
#

Sequence (189 aa):
MNLTQAVLVAAATELNEVLGLDPAINLTLSRTELRNKVREAAELVEAGDTLDKDTQAVVEQLTKEKEEEKPTPTRTAKTNGKGDKDNKDDKDDKSPPAKTTGTKKKEAKKEEKKKPSFTKAHALHGALKSAGRTGVTRQELTTSLDELYVKKGGKSSPSGSKAMVDIHLPVLVVFGVVEKQDDRFRLKK

Radius of gyration: 25.8 Å; Cα contacts (8 Å, |Δi|>4): 155; chains: 1; bounding box: 60×55×60 Å